Protein 7BR0 (pdb70)

Radius of gyration: 22.61 Å; Cα contacts (8 Å, |Δi|>4): 723; chains: 1; bounding box: 40×42×78 Å

Secondary structure (DSSP, 8-state):
--S-EEEEEEE--SHHHHHHHHHHHTTT--EEEE--S--TTTT-S-B-SSTT-BTB-HHHHHHHHHHHHHTT--SEEEE---EEEEEE--SSTTTTSEEEEETT--EEEEEEEEE---EEEE----TTHHHHBTTTEES-TTTS-GGGTTBS-EEEE--GGG-SHHHHHHHHHHHHTTBS-E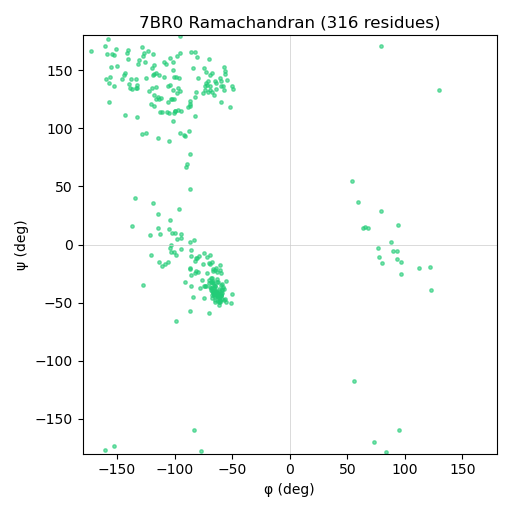EEE-TT-HHHHHHHHHHHGGGT-EEE-SPEEEEEE-SSSS-EEEEETTS-EEEES-EE---EEEE-SSHHHHHTPPBPTTSSBP-BTTTTB-SSTTEEE-SGGG-S---HHHHHHHHHHHHHHHHHHHHHHHHT--

Solvent-accessible surface area: 15950 Å² total; per-residue (Å²): 147,109,95,84,49,26,14,0,0,0,8,12,5,16,27,7,0,9,15,0,0,75,32,0,3,155,65,139,4,46,0,2,0,5,26,75,45,115,21,84,42,22,128,25,71,29,14,14,60,16,105,131,62,85,66,75,46,2,92,162,27,30,87,40,24,66,123,88,1,81,86,150,42,106,29,4,93,42,16,116,28,124,13,74,84,0,48,73,38,108,102,51,127,46,138,41,60,3,1,0,44,1,71,148,109,107,111,41,16,0,66,16,0,0,0,8,17,18,2,93,34,94,57,18,142,19,82,11,0,59,118,0,41,30,106,0,1,2,61,29,21,98,31,31,0,141,92,26,134,72,27,86,22,0,0,0,0,0,16,75,34,2,37,71,54,143,9,0,91,85,4,0,82,50,0,98,128,23,6,101,120,2,4,0,0,2,55,31,49,74,120,7,10,109,88,0,116,77,110,6,27,117,79,54,17,97,30,16,35,76,137,8,108,91,4,53,34,58,132,140,121,13,51,1,84,0,54,2,110,79,67,110,62,44,71,1,10,0,0,0,0,91,14,143,41,44,35,56,51,55,12,12,151,62,23,54,10,83,81,27,150,88,35,24,0,89,48,111,175,48,54,19,34,8,71,26,88,2,0,2,0,1,4,20,0,2,13,104,119,35,70,14,54,45,7,56,64,10,0,40,90,0,0,15,2,0,29,114,46,0,57,57,88,78,193,92,137,171

Nearest PDB structures (foldseek):
  7br0-assembly1_A-2  TM=1.003E+00  e=1.001E-72  Aspergillus flavus NRRL3357
  4ntc-assembly1_B  TM=9.452E-01  e=1.248E-41  Aspergillus fumigatus
  1hyu-assembly1_A  TM=7.870E-01  e=8.038E-19  Salmonella enterica subsp. enterica serovar Typhimurium
  6bpy-assembly1_B  TM=7.927E-01  e=4.203E-18  Aspergillus fumigatus
  4up3-assembly1_B  TM=5.873E-01  e=4.203E-18  Entamoeba histolytica

Sequence (318 aa):
SSIPLYDCLIIGGGIAGLSSALSLVRTLHTAVVFDEGIHRNDQAPHLATVPTWDSQDPKRFRDAAKLNILSKYSTVEFANVKLEKVNQLTDGPYKGYFCVWDTKQRQWLGRKVILAMGVEDLLPTIDGFAECWTKGIFHCLVHRGYEERGSASGGVLAIDGDATFFAARHLAFQARNLTDHVVIYTHGNDELAQEVESQLGPCGFRAESRRIEKLVQHPERAQMEVHFEDGQSETVGFIVHRPRTSIRGPFAEQLGVEMTPEGHIKTQFPFNETTVSGVFVAGDAGSQFKIGTQAVVMGAFAAGGVQMQVNAEKWSQP

Structure (mmCIF, N/CA/C/O backbone):
data_7BR0
#
_entry.id   7BR0
#
_cell.length_a   57.959
_cell.length_b   57.959
_cell.length_c   199.865
_cell.angle_alpha   90.00
_cell.angle_beta   90.00
_cell.angle_gamma   90.00
#
_symmetry.space_group_name_H-M   'P 41 21 2'
#
loop_
_entity.id
_entity.type
_entity.pdbx_description
1 polymer 'Pyr_redox_2 domain-containing protein'
2 non-polymer 'FLAVIN-ADENINE DINUCLEOTIDE'
3 water water
#
loop_
_atom_site.group_PDB
_atom_site.id
_atom_site.type_symbol
_atom_site.label_atom_id
_atom_site.label_alt_id
_atom_site.label_comp_id
_atom_site.label_asym_id
_atom_site.label_entity_id
_atom_site.label_seq_id
_atom_site.pdbx_PDB_ins_code
_atom_site.Cartn_x
_atom_site.Cartn_y
_atom_site.Cartn_z
_atom_site.occupancy
_atom_site.B_iso_or_equiv
_atom_site.auth_seq_id
_atom_site.auth_comp_id
_atom_site.auth_asym_id
_atom_site.auth_atom_id
_atom_site.pdbx_PDB_model_num
ATOM 1 N N . SER A 1 5 ? 47.058 9.208 126.263 1.00 53.61 5 SER A N 1
ATOM 2 C CA . SER A 1 5 ? 47.082 10.281 127.251 1.00 51.59 5 SER A CA 1
ATOM 3 C C . SER A 1 5 ? 48.042 11.387 126.839 1.00 44.50 5 SER A C 1
ATOM 4 O O . SER A 1 5 ? 47.808 12.558 127.140 1.00 61.63 5 SER A O 1
ATOM 11 N N . SER A 1 6 ? 49.123 11.009 126.159 1.00 37.37 6 SER A N 1
ATOM 12 C CA . SER A 1 6 ? 50.108 11.976 125.676 1.00 38.98 6 SER A CA 1
ATOM 13 C C . SER A 1 6 ? 50.115 12.036 124.152 1.00 34.96 6 SER A C 1
ATOM 14 O O . SER A 1 6 ? 50.683 12.954 123.564 1.00 35.19 6 SER A O 1
ATOM 22 N N . ILE A 1 7 ? 49.505 11.043 123.513 1.00 34.02 7 ILE A N 1
ATOM 23 C CA . ILE A 1 7 ? 49.362 11.063 122.065 1.00 31.81 7 ILE A CA 1
ATOM 24 C C . ILE A 1 7 ? 48.265 12.058 121.711 1.00 29.72 7 ILE A C 1
ATOM 25 O O . ILE A 1 7 ? 47.186 12.016 122.302 1.00 24.74 7 ILE A O 1
ATOM 41 N N . PRO A 1 8 ? 48.536 12.968 120.762 1.00 28.87 8 PRO A N 1
ATOM 42 C CA . PRO A 1 8 ? 47.475 13.909 120.395 1.00 30.14 8 PRO A CA 1
ATOM 43 C C . PRO A 1 8 ? 46.236 13.198 119.871 1.00 25.75 8 PRO A C 1
ATOM 44 O O . PRO A 1 8 ? 46.339 12.245 119.098 1.00 24.15 8 PRO A O 1
ATOM 55 N N . LEU A 1 9 ? 45.079 13.654 120.329 1.00 23.23 9 LEU A N 1
ATOM 56 C CA . LEU A 1 9 ? 43.801 13.113 119.902 1.00 25.84 9 LEU A CA 1
ATOM 57 C C . LEU A 1 9 ? 42.951 14.256 119.367 1.00 25.42 9 LEU A C 1
ATOM 58 O O . LEU A 1 9 ? 42.307 14.980 120.128 1.00 20.85 9 LEU A O 1
ATOM 74 N N . TYR A 1 10 ? 42.983 14.433 118.051 1.00 20.76 10 TYR A N 1
ATOM 75 C CA . TYR A 1 10 ? 42.300 15.552 117.413 1.00 19.14 10 TYR A CA 1
ATOM 76 C C . TYR A 1 10 ? 40.797 15.323 117.382 1.00 18.94 10 TYR A C 1
ATOM 77 O O . TYR A 1 10 ? 40.337 14.184 117.378 1.00 17.54 10 TYR A O 1
ATOM 95 N N . ASP A 1 11 ? 40.026 16.406 117.378 1.00 21.34 11 ASP A N 1
ATOM 96 C CA . ASP A 1 11 ? 38.580 16.276 117.265 1.00 19.10 11 ASP A CA 1
ATOM 97 C C . ASP A 1 11 ? 38.225 15.778 115.866 1.00 16.17 11 ASP A C 1
ATOM 98 O O . ASP A 1 11 ? 37.258 15.037 115.692 1.00 17.43 11 ASP A O 1
ATOM 107 N N . CYS A 1 12 ? 39.021 16.167 114.873 1.00 16.25 12 CYS A N 1
ATOM 108 C CA . CYS A 1 12 ? 38.712 15.820 113.489 1.00 16.84 12 CYS A CA 1
ATOM 109 C C . CYS A 1 12 ? 39.945 15.728 112.585 1.00 16.78 12 CYS A C 1
ATOM 110 O O . CYS A 1 12 ? 40.846 16.569 112.636 1.00 17.13 12 CYS A O 1
ATOM 118 N N . LEU A 1 13 ? 39.968 14.687 111.760 1.00 17.63 13 LEU A N 1
ATOM 119 C CA . LEU A 1 13 ? 40.951 14.558 110.694 1.00 18.17 13 LEU A CA 1
ATOM 120 C C . LEU A 1 13 ? 40.292 14.984 109.391 1.00 15.34 13 LEU A C 1
ATOM 121 O O . LEU A 1 13 ? 39.344 14.344 108.933 1.00 16.30 13 LEU A O 1
ATOM 137 N N . ILE A 1 14 ? 40.787 16.073 108.812 1.00 16.20 14 ILE A N 1
ATOM 138 C CA . ILE A 1 14 ? 40.244 16.616 107.571 1.00 14.21 14 ILE A CA 1
ATOM 139 C C . ILE A 1 14 ? 41.145 16.223 106.408 1.00 16.99 14 ILE A C 1
ATOM 140 O O . ILE A 1 14 ? 42.244 16.753 106.251 1.00 16.25 14 ILE A O 1
ATOM 156 N N . ILE A 1 15 ? 40.676 15.282 105.600 1.00 15.60 15 ILE A N 1
ATOM 157 C CA . ILE A 1 15 ? 41.443 14.821 104.460 1.00 16.42 15 ILE A CA 1
ATOM 158 C C . ILE A 1 15 ? 41.142 15.710 103.257 1.00 17.25 15 ILE A C 1
ATOM 159 O O . ILE A 1 15 ? 40.136 15.527 102.568 1.00 17.91 15 ILE A O 1
ATOM 175 N N . GLY A 1 16 ? 42.023 16.680 103.025 1.00 18.50 16 GLY A N 1
ATOM 176 C CA . GLY A 1 16 ? 41.888 17.614 101.922 1.00 19.39 16 GLY A CA 1
ATOM 177 C C . GLY A 1 16 ? 42.027 19.051 102.381 1.00 17.51 16 GLY A C 1
ATOM 178 O O . GLY A 1 16 ? 41.426 19.450 103.375 1.00 18.45 16 GLY A O 1
ATOM 182 N N . GLY A 1 17 ? 42.830 19.823 101.654 1.00 17.88 17 GLY A N 1
ATOM 183 C CA . GLY A 1 17 ? 43.049 21.227 101.953 1.00 17.44 17 GLY A CA 1
ATOM 184 C C . GLY A 1 17 ? 42.510 22.126 100.856 1.00 23.70 17 GLY A C 1
ATOM 185 O O . GLY A 1 17 ? 42.987 23.248 100.661 1.00 21.98 17 GLY A O 1
ATOM 189 N N . GLY A 1 18 ? 41.512 21.626 100.135 1.00 19.54 18 GLY A N 1
ATOM 190 C CA . GLY A 1 18 ? 40.848 22.403 99.107 1.00 18.13 18 GLY A CA 1
ATOM 191 C C . GLY A 1 18 ? 39.782 23.302 99.700 1.00 16.87 18 GLY A C 1
ATOM 192 O O . GLY A 1 18 ? 39.799 23.603 100.896 1.00 15.09 18 GLY A O 1
ATOM 196 N N . ILE A 1 19 ? 38.844 23.728 98.861 1.00 15.36 19 ILE A N 1
ATOM 197 C CA . ILE A 1 19 ? 37.807 24.650 99.296 1.00 16.55 19 ILE A CA 1
ATOM 198 C C . ILE A 1 19 ? 36.975 24.014 100.412 1.00 17.80 19 ILE A C 1
ATOM 199 O O . ILE A 1 19 ? 36.674 24.663 101.413 1.00 16.64 19 ILE A O 1
ATOM 215 N N . ALA A 1 20 ? 36.629 22.740 100.248 1.00 14.70 20 ALA A N 1
ATOM 216 C CA . ALA A 1 20 ? 35.808 22.040 101.231 1.00 15.55 20 ALA A CA 1
ATOM 217 C C . ALA A 1 20 ? 36.532 21.894 102.567 1.00 16.93 20 ALA A C 1
ATOM 218 O O . ALA A 1 20 ? 35.973 22.201 103.619 1.00 16.93 20 ALA A O 1
ATOM 225 N N . GLY A 1 21 ? 37.772 21.415 102.522 1.00 16.67 21 GLY A N 1
ATOM 226 C CA . GLY A 1 21 ? 38.545 21.189 103.730 1.00 17.18 21 GLY A CA 1
ATOM 227 C C . GLY A 1 21 ? 38.830 22.472 104.485 1.00 18.45 21 GLY A C 1
ATOM 228 O O . GLY A 1 21 ? 38.754 22.517 105.715 1.00 16.70 21 GLY A O 1
ATOM 232 N N . LEU A 1 22 ? 39.154 23.524 103.744 1.00 17.10 22 LEU A N 1
ATOM 233 C CA . LEU A 1 22 ? 39.436 24.820 104.350 1.00 17.39 22 LEU A CA 1
ATOM 234 C C . LEU A 1 22 ? 38.192 25.397 105.013 1.00 17.66 22 LEU A C 1
ATOM 235 O O . LEU A 1 22 ? 38.271 26.017 106.070 1.00 14.51 22 LEU A O 1
ATOM 251 N N . SER A 1 23 ? 37.041 25.192 104.388 1.00 15.98 23 SER A N 1
ATOM 252 C CA . SER A 1 23 ? 35.801 25.722 104.927 1.00 18.32 23 SER A CA 1
ATOM 253 C C . SER A 1 23 ? 35.437 25.002 106.225 1.00 16.47 23 SER A C 1
ATOM 254 O O . SER A 1 23 ? 34.981 25.631 107.176 1.00 16.39 23 SER A O 1
ATOM 262 N N . SER A 1 24 ? 35.659 23.689 106.268 1.00 17.25 24 SER A N 1
ATOM 263 C CA . SER A 1 24 ? 35.437 22.916 107.491 1.00 16.33 24 SER A CA 1
ATOM 264 C C . SER A 1 24 ? 36.325 23.421 108.626 1.00 18.78 24 SER A C 1
ATOM 265 O O . SER A 1 24 ? 35.858 23.639 109.748 1.00 17.52 24 SER A O 1
ATOM 273 N N . ALA A 1 25 ? 37.607 23.599 108.325 1.00 18.02 25 ALA A N 1
ATOM 274 C CA . ALA A 1 25 ? 38.573 24.097 109.304 1.00 19.72 25 ALA A CA 1
ATOM 275 C C . ALA A 1 25 ? 38.179 25.475 109.845 1.00 18.41 25 ALA A C 1
ATOM 276 O O . ALA A 1 25 ? 38.337 25.753 111.037 1.00 20.92 25 ALA A O 1
ATOM 283 N N . LEU A 1 26 ? 37.661 26.328 108.965 1.00 16.24 26 LEU A N 1
ATOM 284 C CA . LEU A 1 26 ? 37.292 27.691 109.335 1.00 19.84 26 LEU A CA 1
ATOM 285 C C . LEU A 1 26 ? 36.116 27.725 110.314 1.00 21.24 26 LEU A C 1
ATOM 286 O O . LEU A 1 26 ? 36.015 28.633 111.140 1.00 19.61 26 LEU A O 1
ATOM 302 N N . SER A 1 27 ? 35.220 26.748 110.216 1.00 17.86 27 SER A N 1
ATOM 303 C CA . SER A 1 27 ? 34.118 26.643 111.173 1.00 16.59 27 SER A CA 1
ATOM 304 C C . SER A 1 27 ? 34.590 26.031 112.494 1.00 17.89 27 SER A C 1
ATOM 305 O O . SER A 1 27 ? 34.147 26.442 113.568 1.00 16.69 27 SER A O 1
ATOM 313 N N . LEU A 1 28 ? 35.490 25.053 112.415 1.00 17.36 28 LEU A N 1
ATOM 314 C CA . LEU A 1 28 ? 35.967 24.358 113.613 1.00 18.49 28 LEU A CA 1
ATOM 315 C C . LEU A 1 28 ? 36.810 25.247 114.535 1.00 17.32 28 LEU A C 1
ATOM 316 O O . LEU A 1 28 ? 36.790 25.068 115.755 1.00 18.60 28 LEU A O 1
ATOM 332 N N . VAL A 1 29 ? 37.556 26.196 113.972 1.00 16.83 29 VAL A N 1
ATOM 333 C CA . VAL A 1 29 ? 38.391 27.063 114.807 1.00 19.99 29 VAL A CA 1
ATOM 334 C C . VAL A 1 29 ? 37.526 27.991 115.660 1.00 19.00 29 VAL A C 1
ATOM 335 O O . VAL A 1 29 ? 37.925 28.387 116.757 1.00 21.06 29 VAL A O 1
ATOM 348 N N . ARG A 1 30 ? 36.340 28.326 115.159 1.00 16.21 30 ARG A N 1
ATOM 349 C CA . ARG A 1 30 ? 35.431 29.223 115.870 1.00 17.89 30 ARG A CA 1
ATOM 350 C C . ARG A 1 30 ? 34.903 28.610 117.166 1.00 18.30 30 ARG A C 1
ATOM 351 O O . ARG A 1 30 ? 34.447 29.329 118.056 1.00 18.06 30 ARG A O 1
ATOM 372 N N . THR A 1 31 ? 34.959 27.284 117.259 1.00 17.32 31 THR A N 1
ATOM 373 C CA . THR A 1 31 ? 34.441 26.565 118.417 1.00 15.10 31 THR A CA 1
ATOM 374 C C . THR A 1 31 ? 35.567 25.866 119.193 1.00 18.70 31 THR A C 1
ATOM 375 O O . THR A 1 31 ? 35.307 25.014 120.045 1.00 17.41 31 THR A O 1
ATOM 386 N N . LEU A 1 32 ? 36.807 26.255 118.896 1.00 14.67 32 LEU A N 1
ATOM 387 C CA . LEU A 1 32 ? 38.009 25.744 119.568 1.00 16.63 32 LEU A CA 1
ATOM 388 C C . LEU A 1 32 ? 38.251 24.245 119.362 1.00 21.96 32 LEU A C 1
ATOM 389 O O . LEU A 1 32 ? 39.082 23.643 120.047 1.00 18.97 32 LEU A O 1
ATOM 405 N N . HIS A 1 33 ? 37.557 23.641 118.406 1.00 18.14 33 HIS A N 1
ATOM 406 C CA . HIS A 1 33 ? 37.790 22.235 118.109 1.00 17.59 33 HIS A CA 1
ATOM 407 C C . HIS A 1 33 ? 39.124 22.076 117.389 1.00 15.61 33 HIS A C 1
ATOM 408 O O . HIS A 1 33 ? 39.565 22.974 116.664 1.00 15.73 33 HIS A O 1
ATOM 422 N N . THR A 1 34 ? 39.771 20.939 117.616 1.00 15.46 34 THR A N 1
ATOM 423 C CA . THR A 1 34 ? 41.097 20.681 117.062 1.00 17.81 34 THR A CA 1
ATOM 424 C C . THR A 1 34 ? 41.016 19.802 115.830 1.00 15.65 34 THR A C 1
ATOM 425 O O . THR A 1 34 ? 40.193 18.889 115.762 1.00 19.21 34 THR A O 1
ATOM 436 N N . ALA A 1 35 ? 41.882 20.060 114.861 1.00 17.89 35 ALA A N 1
ATOM 437 C CA . ALA A 1 35 ? 41.931 19.221 113.677 1.00 19.17 35 ALA A CA 1
ATOM 438 C C . ALA A 1 35 ? 43.264 19.327 112.963 1.00 20.31 35 ALA A C 1
ATOM 439 O O . ALA A 1 35 ? 44.045 20.250 113.203 1.00 18.27 35 ALA A O 1
ATOM 446 N N . VAL A 1 36 ? 43.513 18.360 112.087 1.00 17.29 36 VAL A N 1
ATOM 447 C CA . VAL A 1 36 ? 44.625 18.427 111.153 1.00 20.09 36 VAL A CA 1
ATOM 448 C C . VAL A 1 36 ? 44.060 18.426 109.734 1.00 18.63 36 VAL A C 1
ATOM 449 O O . VAL A 1 36 ? 43.228 17.584 109.389 1.00 17.30 36 VAL A O 1
ATOM 462 N N . VAL A 1 37 ? 44.500 19.392 108.934 1.00 17.56 37 VAL A N 1
ATOM 463 C CA . VAL A 1 37 ? 44.145 19.457 107.521 1.00 18.70 37 VAL A CA 1
ATOM 464 C C . VAL A 1 37 ? 45.259 18.841 106.688 1.00 18.59 37 VAL A C 1
ATOM 465 O O . VAL A 1 37 ? 46.377 19.353 106.654 1.00 21.10 37 VAL A O 1
ATOM 478 N N . PHE A 1 38 ? 44.941 17.744 106.014 1.00 20.17 38 PHE A N 1
ATOM 479 C CA . PHE A 1 38 ? 45.903 17.057 105.159 1.00 18.72 38 PHE A CA 1
ATOM 480 C C . PHE A 1 38 ? 45.753 17.516 103.716 1.00 21.81 38 PHE A C 1
ATOM 481 O O . PHE A 1 38 ? 44.643 17.568 103.180 1.00 17.25 38 PHE A O 1
ATOM 498 N N . ASP A 1 39 ? 46.881 17.850 103.095 1.00 22.02 39 ASP A N 1
ATOM 499 C CA . ASP A 1 39 ? 46.887 18.400 101.745 1.00 20.24 39 ASP A CA 1
ATOM 500 C C . ASP A 1 39 ? 48.095 17.872 100.981 1.00 23.18 39 ASP A C 1
ATOM 501 O O . ASP A 1 39 ? 49.235 18.203 101.295 1.00 21.87 39 ASP A O 1
ATOM 510 N N . GLU A 1 40 ? 47.820 17.044 99.981 1.00 24.31 40 GLU A N 1
ATOM 511 C CA . GLU A 1 40 ? 48.855 16.415 99.167 1.00 25.73 40 GLU A CA 1
ATOM 512 C C . GLU A 1 40 ? 49.371 17.377 98.083 1.00 26.49 40 GLU A C 1
ATOM 513 O O . GLU A 1 40 ? 50.395 17.119 97.451 1.00 25.85 40 GLU A O 1
ATOM 525 N N . GLY A 1 41 ? 48.671 18.494 97.885 1.00 23.41 41 GLY A N 1
ATOM 526 C CA . GLY A 1 41 ? 49.192 19.593 97.085 1.00 22.81 41 GLY A CA 1
ATOM 527 C C . GLY A 1 41 ? 48.480 19.867 95.770 1.00 23.55 41 GLY A C 1
ATOM 528 O O . GLY A 1 41 ? 48.592 20.965 95.218 1.00 23.97 41 GLY A O 1
ATOM 532 N N . ILE A 1 42 ? 47.751 18.880 95.262 1.00 22.03 42 ILE A N 1
ATOM 533 C CA . ILE A 1 42 ? 47.031 19.042 94.002 1.00 22.24 42 ILE A CA 1
ATOM 534 C C . ILE A 1 42 ? 45.542 19.250 94.261 1.00 22.41 42 ILE A C 1
ATOM 535 O O . ILE A 1 42 ? 44.904 18.442 94.933 1.00 19.97 42 ILE A O 1
ATOM 551 N N . HIS A 1 43 ? 45.008 20.343 93.718 1.00 21.56 43 HIS A N 1
ATOM 552 C CA . HIS A 1 43 ? 43.592 20.679 93.841 1.00 25.56 43 HIS A CA 1
ATOM 553 C C . HIS A 1 43 ? 42.966 20.747 92.456 1.00 23.54 43 HIS A C 1
ATOM 554 O O . HIS A 1 43 ? 43.643 21.062 91.476 1.00 22.25 43 HIS A O 1
ATOM 569 N N . ARG A 1 44 ? 41.668 20.466 92.386 1.00 21.10 44 ARG A N 1
ATOM 570 C CA . ARG A 1 44 ? 41.000 20.258 91.107 1.00 20.90 44 ARG A CA 1
ATOM 571 C C . ARG A 1 44 ? 41.123 21.453 90.158 1.00 23.22 44 ARG A C 1
ATOM 572 O O . ARG A 1 44 ? 41.269 21.268 88.949 1.00 24.66 44 ARG A O 1
ATOM 593 N N . ASN A 1 45 ? 41.083 22.670 90.699 1.00 19.14 45 ASN A N 1
ATOM 594 C CA . ASN A 1 45 ? 41.111 23.877 89.869 1.00 21.38 45 ASN A CA 1
ATOM 595 C C . ASN A 1 45 ? 42.465 24.587 89.861 1.00 24.19 45 ASN A C 1
ATOM 596 O O . ASN A 1 45 ? 42.543 25.774 89.544 1.00 23.30 45 ASN A O 1
ATOM 607 N N . ASP A 1 46 ? 43.531 23.868 90.202 1.00 24.25 46 ASP A N 1
ATOM 608 C CA . ASP A 1 46 ? 44.856 24.485 90.287 1.00 24.93 46 ASP A CA 1
ATOM 609 C C . ASP A 1 46 ? 45.355 25.005 88.940 1.00 28.58 46 ASP A C 1
ATOM 610 O O . ASP A 1 46 ? 46.238 25.862 88.903 1.00 30.29 46 ASP A O 1
ATOM 619 N N . GLN A 1 47 ? 44.790 24.504 87.842 1.00 26.00 47 GLN A N 1
ATOM 620 C CA . GLN A 1 47 ? 45.179 24.960 86.508 1.00 28.74 47 GLN A CA 1
ATOM 621 C C . GLN A 1 47 ? 44.275 26.077 85.990 1.00 31.70 47 GLN A C 1
ATOM 622 O O . GLN A 1 47 ? 44.513 26.624 84.912 1.00 27.10 47 GLN A O 1
ATOM 636 N N . ALA A 1 48 ? 43.240 26.415 86.756 1.00 26.66 48 ALA A N 1
ATOM 637 C CA . ALA A 1 48 ? 42.300 27.452 86.346 1.00 27.94 48 ALA A CA 1
ATOM 638 C C . ALA A 1 48 ? 42.943 28.840 86.420 1.00 32.04 48 ALA A C 1
ATOM 639 O O . ALA A 1 48 ? 43.684 29.131 87.360 1.00 26.62 48 ALA A O 1
ATOM 646 N N . PRO A 1 49 ? 42.653 29.707 85.434 1.00 31.00 49 PRO A N 1
ATOM 647 C CA . PRO A 1 49 ? 43.232 31.053 85.455 1.00 32.51 49 PRO A CA 1
ATOM 648 C C . PRO A 1 49 ? 42.611 31.928 86.533 1.00 34.91 49 PRO A C 1
ATOM 649 O O . PRO A 1 49 ? 43.240 32.885 86.982 1.00 37.73 49 PRO A O 1
ATOM 660 N N . HIS A 1 50 ? 41.387 31.602 86.937 1.00 31.43 50 HIS A N 1
ATOM 661 C CA . HIS A 1 50 ? 40.708 32.357 87.981 1.00 29.47 50 HIS A CA 1
ATOM 662 C C . HIS A 1 50 ? 39.605 31.544 88.651 1.00 29.75 50 HIS A C 1
ATOM 663 O O . HIS A 1 50 ? 39.325 30.410 88.263 1.00 28.75 50 HIS A O 1
ATOM 677 N N . LEU A 1 51 ? 38.990 32.147 89.662 1.00 26.96 51 LEU A N 1
ATOM 678 C CA . LEU A 1 51 ? 37.901 31.536 90.414 1.00 29.98 51 LEU A CA 1
ATOM 679 C C . LEU A 1 51 ? 36.634 32.359 90.198 1.00 29.80 51 LEU A C 1
ATOM 680 O O . LEU A 1 51 ? 36.682 33.587 90.238 1.00 32.01 51 LEU A O 1
ATOM 696 N N . ALA A 1 52 ? 35.512 31.684 89.963 1.00 28.39 52 ALA A N 1
ATOM 697 C CA . ALA A 1 52 ? 34.244 32.359 89.688 1.00 27.10 52 ALA A CA 1
ATOM 698 C C . ALA A 1 52 ? 33.137 31.899 90.634 1.00 27.17 52 ALA A C 1
ATOM 699 O O . ALA A 1 52 ? 33.207 30.809 91.197 1.00 24.31 52 ALA A O 1
ATOM 706 N N . THR A 1 53 ? 32.127 32.756 90.784 1.00 19.02 53 THR A N 1
ATOM 707 C CA . THR A 1 53 ? 30.913 32.516 91.584 1.00 22.57 53 THR A CA 1
ATOM 708 C C . THR A 1 53 ? 31.109 32.666 93.098 1.00 25.33 53 THR A C 1
ATOM 709 O O . THR A 1 53 ? 30.128 32.682 93.841 1.00 27.54 53 THR A O 1
ATOM 720 N N . VAL A 1 54 ? 32.353 32.778 93.556 1.00 24.14 54 VAL A N 1
ATOM 721 C CA . VAL A 1 54 ? 32.626 32.991 94.981 1.00 22.96 54 VAL A CA 1
ATOM 722 C C . VAL A 1 54 ? 32.770 34.495 95.257 1.00 24.70 54 VAL A C 1
ATOM 723 O O . VAL A 1 54 ? 33.701 35.121 94.755 1.00 22.31 54 VAL A O 1
ATOM 736 N N . PRO A 1 55 ? 31.852 35.080 96.055 1.00 22.77 55 PRO A N 1
ATOM 737 C CA . PRO A 1 55 ? 31.853 36.536 96.273 1.00 23.74 55 PRO A CA 1
ATOM 738 C C . PRO A 1 55 ? 33.211 37.127 96.665 1.00 25.42 55 PRO A C 1
ATOM 739 O O . PRO A 1 55 ? 33.931 36.558 97.490 1.00 24.88 55 PRO A O 1
ATOM 750 N N . THR A 1 56 ? 33.530 38.262 96.042 1.00 26.64 56 THR A N 1
ATOM 751 C CA . THR A 1 56 ? 34.752 39.041 96.276 1.00 25.10 56 THR A CA 1
ATOM 752 C C . THR A 1 56 ? 35.980 38.467 95.550 1.00 27.80 56 THR A C 1
ATOM 753 O O . THR A 1 56 ? 36.980 39.166 95.394 1.00 26.86 56 THR A O 1
ATOM 764 N N . TRP A 1 57 ? 35.902 37.219 95.089 1.00 26.33 57 TRP A N 1
ATOM 765 C CA . TRP A 1 57 ? 37.064 36.548 94.492 1.00 28.08 57 TRP A CA 1
ATOM 766 C C . TRP A 1 57 ? 36.925 36.272 92.991 1.00 31.92 57 TRP A C 1
ATOM 767 O O . TRP A 1 57 ? 37.758 35.580 92.404 1.00 29.04 57 TRP A O 1
ATOM 788 N N . ASP A 1 58 ? 35.886 36.817 92.368 1.00 27.65 58 ASP A N 1
ATOM 789 C CA . ASP A 1 58 ? 35.719 36.679 90.924 1.00 26.28 58 ASP A CA 1
ATOM 790 C C . ASP A 1 58 ? 36.923 37.224 90.163 1.00 27.70 58 ASP A C 1
ATOM 791 O O . ASP A 1 58 ? 37.444 38.293 90.488 1.00 24.72 58 ASP A O 1
ATOM 800 N N . SER A 1 59 ? 37.351 36.469 89.152 1.00 27.39 59 SER A N 1
ATOM 801 C CA . SER A 1 59 ? 38.463 36.842 88.273 1.00 31.90 59 SER A CA 1
ATOM 802 C C . SER A 1 59 ? 39.803 36.910 89.014 1.00 34.18 59 SER A C 1
ATOM 803 O O . SER A 1 59 ? 40.779 37.452 88.490 1.00 31.59 59 SER A O 1
ATOM 811 N N . GLN A 1 60 ? 39.844 36.344 90.219 1.00 30.61 60 GLN A N 1
ATOM 812 C CA . GLN A 1 60 ? 41.073 36.259 91.007 1.00 29.47 60 GLN A CA 1
ATOM 813 C C . GLN A 1 60 ? 41.635 34.843 90.953 1.00 34.60 60 GLN A C 1
ATOM 814 O O . GLN A 1 60 ? 40.914 33.896 90.649 1.00 29.50 60 GLN A O 1
ATOM 828 N N . ASP A 1 61 ? 42.919 34.701 91.266 1.00 33.73 61 ASP A N 1
ATOM 829 C CA . ASP A 1 61 ? 43.592 33.409 91.171 1.00 32.86 61 ASP A CA 1
ATOM 830 C C . ASP A 1 61 ? 43.096 32.421 92.237 1.00 30.10 61 ASP A C 1
ATOM 831 O O . ASP A 1 61 ? 43.006 32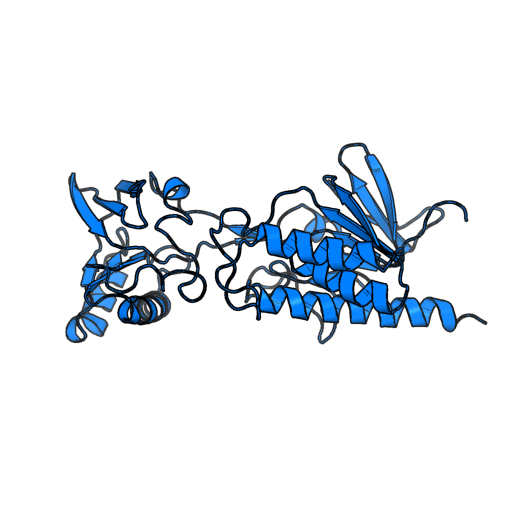.773 93.413 1.00 27.75 61 ASP A O 1
ATOM 840 N N . PRO A 1 62 ? 42.788 31.173 91.832 1.00 27.62 62 PRO A N 1
ATOM 841 C CA . PRO A 1 62 ? 42.240 30.193 92.782 1.00 26.27 62 PRO A CA 1
ATOM 842 C C . PRO A 1 62 ? 43.232 29.766 93.865 1.00 29.55 62 PRO A C 1
ATOM 843 O O . PRO A 1 62 ? 42.815 29.410 94.969 1.00 25.28 62 PRO A O 1
ATOM 854 N N . LYS A 1 63 ? 44.525 29.799 93.559 1.00 27.20 63 LYS A N 1
ATOM 855 C CA . LYS A 1 63 ? 45.533 29.446 94.553 1.00 28.44 63 LYS A CA 1
ATOM 856 C C . LYS A 1 63 ? 45.651 30.552 95.596 1.00 28.51 63 LYS A C 1
ATOM 857 O O . LYS A 1 63 ? 45.868 30.277 96.775 1.00 28.72 63 LYS A O 1
ATOM 876 N N . ARG A 1 64 ? 45.504 31.802 95.164 1.00 26.66 64 ARG A N 1
ATOM 877 C CA . ARG A 1 64 ? 45.532 32.927 96.097 1.00 29.72 64 ARG A CA 1
ATOM 878 C C . ARG A 1 64 ? 44.346 32.836 97.048 1.00 28.25 64 ARG A C 1
ATOM 879 O O . ARG A 1 64 ? 44.459 33.177 98.225 1.00 25.87 64 ARG A O 1
ATOM 900 N N . PHE A 1 65 ? 43.211 32.367 96.535 1.00 27.57 65 PHE A N 1
ATOM 901 C CA . PHE A 1 65 ? 42.025 32.186 97.367 1.00 27.00 65 PHE A CA 1
ATOM 902 C C . PHE A 1 65 ? 42.307 31.197 98.498 1.00 26.14 65 PHE A C 1
ATOM 903 O O . PHE A 1 65 ? 42.030 31.488 99.663 1.00 25.99 65 PHE A O 1
ATOM 920 N N . ARG A 1 66 ? 42.869 30.039 98.157 1.00 26.68 66 ARG A N 1
ATOM 921 C CA . ARG A 1 66 ? 43.215 29.034 99.164 1.00 26.56 66 ARG A CA 1
ATOM 922 C C . ARG A 1 66 ? 44.238 29.573 100.164 1.00 27.21 66 ARG A C 1
ATOM 923 O O . ARG A 1 66 ? 44.100 29.378 101.372 1.00 22.70 66 ARG A O 1
ATOM 944 N N . ASP A 1 67 ? 45.264 30.248 99.657 1.00 27.60 67 ASP A N 1
ATOM 945 C CA . ASP A 1 67 ? 46.319 30.781 100.514 1.00 31.02 67 ASP A CA 1
ATOM 946 C C . ASP A 1 67 ? 45.762 31.822 101.475 1.00 25.20 67 ASP A C 1
ATOM 947 O O . ASP A 1 67 ? 46.103 31.830 102.658 1.00 27.53 67 ASP A O 1
ATOM 956 N N . ALA A 1 68 ? 44.901 32.694 100.962 1.00 26.07 68 ALA A N 1
ATOM 957 C CA . ALA A 1 68 ? 44.254 33.710 101.784 1.00 24.67 68 ALA A CA 1
ATOM 958 C C . ALA A 1 68 ? 43.403 33.059 102.872 1.00 28.97 68 ALA A C 1
ATOM 959 O O . ALA A 1 68 ? 43.385 33.510 104.022 1.00 25.01 68 ALA A O 1
ATOM 966 N N . ALA A 1 69 ? 42.711 31.986 102.507 1.00 24.54 69 ALA A N 1
ATOM 967 C CA . ALA A 1 69 ? 41.836 31.291 103.441 1.00 25.22 69 ALA A CA 1
ATOM 968 C C . ALA A 1 69 ? 42.635 30.655 104.576 1.00 25.45 69 ALA A C 1
ATOM 969 O O . ALA A 1 69 ? 42.244 30.731 105.743 1.00 25.35 69 ALA A O 1
ATOM 976 N N . LYS A 1 70 ? 43.760 30.037 104.230 1.00 24.46 70 LYS A N 1
ATOM 977 C CA . LYS A 1 70 ? 44.619 29.391 105.220 1.00 23.47 70 LYS A CA 1
ATOM 978 C C . LYS A 1 70 ? 45.263 30.415 106.154 1.00 26.80 70 LYS A C 1
ATOM 979 O O . LYS A 1 70 ? 45.328 30.207 107.366 1.00 26.17 70 LYS A O 1
ATOM 998 N N . LEU A 1 71 ? 45.749 31.516 105.587 1.00 25.12 71 LEU A N 1
ATOM 999 C CA . LEU A 1 71 ? 46.378 32.567 106.381 1.00 27.20 71 LEU A CA 1
ATOM 1000 C C . LEU A 1 71 ? 45.340 33.219 107.286 1.00 29.29 71 LEU A C 1
ATOM 1001 O O . LEU A 1 71 ? 45.604 33.522 108.451 1.00 30.12 71 LEU A O 1
ATOM 1017 N N . ASN A 1 72 ? 44.154 33.425 106.727 1.00 30.02 72 ASN A N 1
ATOM 1018 C CA . ASN A 1 72 ? 43.029 33.996 107.452 1.00 28.34 72 ASN A CA 1
ATOM 1019 C C . ASN A 1 72 ? 42.642 33.127 108.650 1.00 27.96 72 ASN A C 1
ATOM 1020 O O . ASN A 1 72 ? 42.012 33.607 109.594 1.00 31.19 72 ASN A O 1
ATOM 1031 N N . ILE A 1 73 ? 43.027 31.850 108.602 1.00 27.41 73 ILE A N 1
ATOM 1032 C CA . ILE A 1 73 ? 42.848 30.935 109.729 1.00 27.05 73 ILE A CA 1
ATOM 1033 C C . ILE A 1 73 ? 44.033 31.020 110.688 1.00 30.88 73 ILE A C 1
ATOM 1034 O O . ILE A 1 73 ? 43.860 31.288 111.879 1.00 28.17 73 ILE A O 1
ATOM 1050 N N . LEU A 1 74 ? 45.235 30.784 110.166 1.00 26.82 74 LEU A N 1
ATOM 1051 C CA . LEU A 1 74 ? 46.425 30.657 111.007 1.00 27.52 74 LEU A CA 1
ATOM 1052 C C . LEU A 1 74 ? 46.850 31.976 111.657 1.00 26.42 74 LEU A C 1
ATOM 1053 O O . LEU A 1 74 ? 47.616 31.977 112.618 1.00 29.20 74 LEU A O 1
ATOM 1069 N N . SER A 1 75 ? 46.356 33.096 111.142 1.00 29.87 75 SER A N 1
ATOM 1070 C CA . SER A 1 75 ? 46.741 34.396 111.685 1.00 28.88 75 SER A CA 1
ATOM 1071 C C . SER A 1 75 ? 46.048 34.695 113.015 1.00 31.49 75 SER A C 1
ATOM 1072 O O . SER A 1 75 ? 46.482 35.583 113.749 1.00 28.02 75 SER A O 1
ATOM 1080 N N . LYS A 1 76 ? 44.979 33.962 113.322 1.00 26.96 76 LYS A N 1
ATOM 1081 C CA . LYS A 1 76 ? 44.191 34.227 114.527 1.00 24.26 76 LYS A CA 1
ATOM 1082 C C . LYS A 1 76 ? 43.986 32.986 115.402 1.00 24.45 76 LYS A C 1
ATOM 1083 O O . LYS A 1 76 ? 43.963 33.088 116.624 1.00 24.95 76 LYS A O 1
ATOM 1102 N N . TYR A 1 77 ? 43.846 31.821 114.779 1.00 23.93 77 TYR A N 1
ATOM 1103 C CA . TYR A 1 77 ? 43.491 30.600 115.501 1.00 21.82 77 TYR A CA 1
ATOM 1104 C C . TYR A 1 77 ? 44.664 29.629 115.572 1.00 25.66 77 TYR A C 1
ATOM 1105 O O . TYR A 1 77 ? 45.569 29.691 114.739 1.00 29.57 77 TYR A O 1
ATOM 1123 N N . SER A 1 78 ? 44.645 28.734 116.562 1.00 22.28 78 SER A N 1
ATOM 1124 C CA . SER A 1 78 ? 45.758 27.806 116.771 1.00 24.55 78 SER A CA 1
ATOM 1125 C C . SER A 1 78 ? 45.352 26.360 117.083 1.00 26.87 78 SER A C 1
ATOM 1126 O O . SER A 1 78 ? 46.183 25.575 117.542 1.00 27.76 78 SER A O 1
ATOM 1134 N N . THR A 1 79 ? 44.095 25.998 116.831 1.00 22.21 79 THR A N 1
ATOM 1135 C CA . THR A 1 79 ? 43.639 24.635 117.113 1.00 19.60 79 THR A CA 1
ATOM 1136 C C . THR A 1 79 ? 43.624 23.753 115.858 1.00 20.74 79 THR A C 1
ATOM 1137 O O . THR A 1 79 ? 43.430 22.542 115.955 1.00 19.06 79 THR A O 1
ATOM 1148 N N . VAL A 1 80 ? 43.837 24.353 114.690 1.00 18.43 80 VAL A N 1
ATOM 1149 C CA . VAL A 1 80 ? 43.913 23.594 113.440 1.00 21.09 80 VAL A CA 1
ATOM 1150 C C . VAL A 1 80 ? 45.318 23.661 112.856 1.00 22.04 80 VAL A C 1
ATOM 1151 O O . VAL A 1 80 ? 45.865 24.744 112.638 1.00 23.59 80 VAL A O 1
ATOM 1164 N N . GLU A 1 81 ? 45.887 22.486 112.602 1.00 20.79 81 GLU A N 1
ATOM 1165 C CA . GLU A 1 81 ? 47.203 22.370 111.994 1.00 26.41 81 GLU A CA 1
ATOM 1166 C C . GLU A 1 81 ? 47.087 21.884 110.551 1.00 22.18 81 GLU A C 1
ATOM 1167 O O . GLU A 1 81 ? 46.107 21.236 110.183 1.00 21.26 81 GLU A O 1
ATOM 1179 N N . PHE A 1 82 ? 48.092 22.205 109.741 1.00 19.04 82 PHE A N 1
ATOM 1180 C CA . PHE A 1 82 ? 48.137 21.773 108.345 1.00 23.01 82 PHE A CA 1
ATOM 1181 C C . PHE A 1 82 ? 49.323 20.845 108.106 1.00 28.04 82 PHE A C 1
ATOM 1182 O O . PHE A 1 82 ? 50.467 21.196 108.401 1.00 28.63 82 PHE A O 1
ATOM 1199 N N . ALA A 1 83 ? 49.037 19.660 107.575 1.00 24.37 83 ALA A N 1
ATOM 1200 C CA . ALA A 1 83 ? 50.068 18.683 107.241 1.00 24.13 83 ALA A CA 1
ATOM 1201 C C . ALA A 1 83 ? 50.146 18.497 105.730 1.00 26.30 83 ALA A C 1
ATOM 1202 O O . ALA A 1 83 ? 49.200 18.008 105.107 1.00 22.23 83 ALA A O 1
ATOM 1209 N N . ASN A 1 84 ? 51.270 18.901 105.145 1.00 25.14 84 ASN A N 1
ATOM 1210 C CA . ASN A 1 84 ? 51.488 18.752 103.711 1.00 23.14 84 ASN A CA 1
ATOM 1211 C C . ASN A 1 84 ? 52.074 17.383 103.409 1.00 23.44 84 ASN A C 1
ATOM 1212 O O . ASN A 1 84 ? 53.274 17.241 103.181 1.00 24.80 84 ASN A O 1
ATOM 1223 N N . VAL A 1 85 ? 51.211 16.374 103.428 1.00 21.06 85 VAL A N 1
ATOM 1224 C CA . VAL A 1 85 ? 51.626 14.991 103.247 1.00 20.85 85 VAL A CA 1
ATOM 1225 C C . VAL A 1 85 ? 50.609 14.245 102.397 1.00 24.57 85 VAL A C 1
ATOM 1226 O O . VAL A 1 85 ? 49.502 14.733 102.170 1.00 25.67 85 VAL A O 1
ATOM 1239 N N . LYS A 1 86 ? 50.994 13.058 101.937 1.00 20.75 86 LYS A N 1
ATOM 1240 C CA . LYS A 1 86 ? 50.099 12.191 101.187 1.00 21.75 86 LYS A CA 1
ATOM 1241 C C . LYS A 1 86 ? 49.659 11.020 102.054 1.00 24.56 86 LYS A C 1
ATOM 1242 O O . LYS A 1 86 ? 50.474 10.184 102.437 1.00 23.24 86 LYS A O 1
ATOM 1261 N N . LEU A 1 87 ? 48.369 10.975 102.367 1.00 21.64 87 LEU A N 1
ATOM 1262 C CA . LEU A 1 87 ? 47.792 9.873 103.126 1.00 19.42 87 LEU A CA 1
ATOM 1263 C C . LEU A 1 87 ? 47.547 8.678 102.219 1.00 25.98 87 LEU A C 1
ATOM 1264 O O . LEU A 1 87 ? 47.172 8.849 101.057 1.00 24.58 87 LEU A O 1
ATOM 1280 N N . GLU A 1 88 ? 47.755 7.475 102.750 1.00 21.71 88 GLU A N 1
ATOM 1281 C CA . GLU A 1 88 ? 47.500 6.254 101.989 1.00 26.12 88 GLU A CA 1
ATOM 1282 C C . GLU A 1 88 ? 46.469 5.355 102.665 1.00 23.93 88 GLU A C 1
ATOM 1283 O O . GLU A 1 88 ? 46.018 4.373 102.076 1.00 18.59 88 GLU A O 1
ATOM 1295 N N . LYS A 1 89 ? 46.081 5.683 103.894 1.00 21.87 89 LYS A N 1
ATOM 1296 C CA . LYS A 1 89 ? 45.033 4.914 104.557 1.00 20.10 89 LYS A CA 1
ATOM 1297 C C . LYS A 1 89 ? 44.305 5.684 105.652 1.00 21.18 89 LYS A C 1
ATOM 1298 O O . LYS A 1 89 ? 44.897 6.498 106.359 1.00 21.31 89 LYS A O 1
ATOM 1317 N N . VAL A 1 90 ? 43.005 5.419 105.762 1.00 23.21 90 VAL A N 1
ATOM 1318 C CA . VAL A 1 90 ? 42.201 5.862 106.894 1.00 22.55 90 VAL A CA 1
ATOM 1319 C C . VAL A 1 90 ? 41.384 4.668 107.380 1.00 25.80 90 VAL A C 1
ATOM 1320 O O . VAL A 1 90 ? 40.839 3.909 106.577 1.00 22.46 90 VAL A O 1
ATOM 1333 N N . ASN A 1 91 ? 41.316 4.498 108.695 1.00 22.81 91 ASN A N 1
ATOM 1334 C CA . ASN A 1 91 ? 40.627 3.364 109.306 1.00 24.63 91 ASN A CA 1
ATOM 1335 C C . ASN A 1 91 ? 39.938 3.786 110.592 1.00 25.89 91 ASN A C 1
ATOM 1336 O O . ASN A 1 91 ? 40.445 4.645 111.312 1.00 22.20 91 ASN A O 1
ATOM 1347 N N . GLN A 1 92 ? 38.785 3.190 110.877 1.00 23.28 92 GLN A N 1
ATOM 1348 C CA . GLN A 1 92 ? 38.241 3.234 112.226 1.00 24.99 92 GLN A CA 1
ATOM 1349 C C . GLN A 1 92 ? 38.826 2.048 112.978 1.00 27.46 92 GLN A C 1
ATOM 1350 O O . GLN A 1 92 ? 38.621 0.895 112.593 1.00 27.47 92 GLN A O 1
ATOM 1364 N N . LEU A 1 93 ? 39.570 2.339 114.037 1.00 24.05 93 LEU A N 1
ATOM 1365 C CA . LEU A 1 93 ? 40.276 1.302 114.778 1.00 26.74 93 LEU A CA 1
ATOM 1366 C C . LEU A 1 93 ? 39.293 0.351 115.456 1.00 28.06 93 LEU A C 1
ATOM 1367 O O . LEU A 1 93 ? 38.370 0.780 116.146 1.00 27.90 93 LEU A O 1
ATOM 1383 N N . THR A 1 94 ? 39.500 -0.944 115.238 1.00 30.89 94 THR A N 1
ATOM 1384 C CA . THR A 1 94 ? 38.613 -1.976 115.763 1.00 36.61 94 THR A CA 1
ATOM 1385 C C . THR A 1 94 ? 39.208 -2.678 116.980 1.00 37.64 94 THR A C 1
ATOM 1386 O O . THR A 1 94 ? 38.587 -3.570 117.552 1.00 34.78 94 THR A O 1
ATOM 1397 N N . ASP A 1 95 ? 40.414 -2.279 117.369 1.00 35.54 95 ASP A N 1
ATOM 1398 C CA . ASP A 1 95 ? 41.060 -2.840 118.550 1.00 38.62 95 ASP A CA 1
ATOM 1399 C C . ASP A 1 95 ? 42.161 -1.909 119.037 1.00 37.90 95 ASP A C 1
ATOM 1400 O O . ASP A 1 95 ? 42.356 -0.824 118.487 1.00 31.55 95 ASP A O 1
ATOM 1409 N N . GLY A 1 96 ? 42.880 -2.337 120.069 1.00 30.06 96 GLY A N 1
ATOM 1410 C CA . GLY A 1 96 ? 43.964 -1.541 120.611 1.00 29.36 96 GLY A CA 1
ATOM 1411 C C . GLY A 1 96 ? 43.458 -0.499 121.588 1.00 27.74 96 GLY A C 1
ATOM 1412 O O . GLY A 1 96 ? 42.262 -0.425 121.856 1.00 26.33 96 GLY A O 1
ATOM 1416 N N . PRO A 1 97 ? 44.371 0.322 122.124 1.00 25.32 97 PRO A N 1
ATOM 1417 C CA . PRO A 1 97 ? 44.040 1.305 123.162 1.00 25.63 97 PRO A CA 1
ATOM 1418 C C . PRO A 1 97 ? 43.081 2.408 122.703 1.00 27.84 97 PRO A C 1
ATOM 1419 O O . PRO A 1 97 ? 42.429 3.022 123.551 1.00 23.86 97 PRO A O 1
ATOM 1430 N N . TYR A 1 98 ? 42.994 2.650 121.396 1.00 25.24 98 TYR A N 1
ATOM 1431 C CA . TYR A 1 98 ? 42.138 3.713 120.875 1.00 27.71 98 TYR A CA 1
ATOM 1432 C C . TYR A 1 98 ? 41.056 3.165 119.949 1.00 29.20 98 TYR A C 1
ATOM 1433 O O . TYR A 1 98 ? 40.677 3.803 118.965 1.00 24.00 98 TYR A O 1
ATOM 1451 N N . LYS A 1 99 ? 40.566 1.976 120.288 1.00 30.46 99 LYS A N 1
ATOM 1452 C CA . LYS A 1 99 ? 39.427 1.367 119.613 1.00 30.01 99 LYS A CA 1
ATOM 1453 C C . LYS A 1 99 ? 38.289 2.377 119.506 1.00 24.20 99 LYS A C 1
ATOM 1454 O O . LYS A 1 99 ? 37.988 3.076 120.472 1.00 23.01 99 LYS A O 1
ATOM 1473 N N . GLY A 1 100 ? 37.683 2.473 118.325 1.00 23.70 100 GLY A N 1
ATOM 1474 C CA . GLY A 1 100 ? 36.564 3.375 118.110 1.00 22.83 100 GLY A CA 1
ATOM 1475 C C . GLY A 1 100 ? 36.979 4.697 117.490 1.00 24.48 100 GLY A C 1
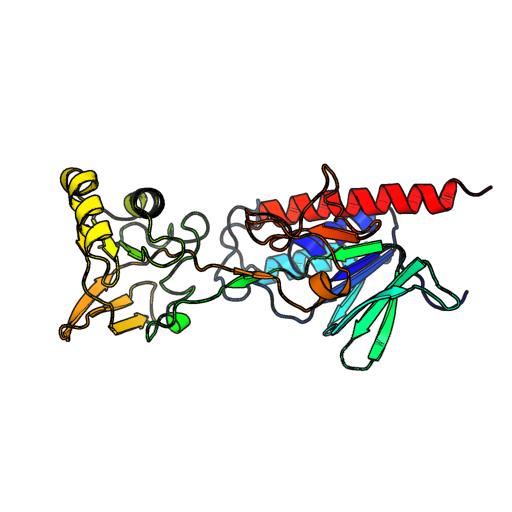ATOM 1476 O O . GLY A 1 100 ? 36.173 5.363 116.837 1.00 24.59 100 GLY A O 1
ATOM 1480 N N . TYR A 1 101 ? 38.234 5.084 117.693 1.00 21.30 101 TYR A N 1
ATOM 1481 C CA . TYR A 1 101 ? 38.756 6.308 117.090 1.00 21.56 101 TYR A CA 1
ATOM 1482 C C . TYR A 1 101 ? 39.180 6.055 115.651 1.00 20.36 101 TYR A C 1
ATOM 1483 O O . TYR A 1 101 ? 39.324 4.908 115.232 1.00 21.34 101 TYR A O 1
ATOM 1501 N N . PHE A 1 102 ? 39.388 7.138 114.908 1.00 17.64 102 PHE A N 1
ATOM 1502 C CA . PHE A 1 102 ? 39.863 7.055 113.531 1.00 20.16 102 PHE A CA 1
ATOM 1503 C C . PHE A 1 102 ? 41.349 7.351 113.454 1.00 18.08 102 PHE A C 1
ATOM 1504 O O . PHE A 1 102 ? 41.883 8.121 114.255 1.00 18.53 102 PHE A O 1
ATOM 1521 N N . CYS A 1 103 ? 42.000 6.746 112.467 1.00 18.29 103 CYS A N 1
ATOM 1522 C CA . CYS A 1 103 ? 43.436 6.878 112.283 1.00 17.47 103 CYS A CA 1
ATOM 1523 C C . CYS A 1 103 ? 43.792 7.018 110.806 1.00 20.11 103 CYS A C 1
ATOM 1524 O O . CYS A 1 103 ? 43.224 6.321 109.969 1.00 21.35 103 CYS A O 1
ATOM 1532 N N . VAL A 1 104 ? 44.721 7.921 110.491 1.00 18.61 104 VAL A N 1
ATOM 1533 C CA . VAL A 1 104 ? 45.254 8.033 109.134 1.00 19.59 104 VAL A CA 1
ATOM 1534 C C . VAL A 1 104 ? 46.755 7.753 109.111 1.00 24.04 104 VAL A C 1
ATOM 1535 O O . VAL A 1 104 ? 47.466 8.052 110.071 1.00 22.14 104 VAL A O 1
ATOM 1548 N N . TRP A 1 105 ? 47.213 7.168 108.006 1.00 22.43 105 TRP A N 1
ATOM 1549 C CA . TRP A 1 105 ? 48.628 6.883 107.766 1.00 22.27 105 TRP A CA 1
ATOM 1550 C C . TRP A 1 105 ? 49.101 7.619 106.519 1.00 23.31 105 TRP A C 1
ATOM 1551 O O . TRP A 1 105 ? 48.417 7.578 105.492 1.00 20.41 105 TRP A O 1
ATOM 1572 N N . ASP A 1 106 ? 50.263 8.268 106.587 1.00 22.67 106 ASP A N 1
ATOM 1573 C CA . ASP A 1 106 ? 50.853 8.882 105.397 1.00 23.37 106 ASP A CA 1
ATOM 1574 C C . ASP A 1 106 ? 51.867 7.926 104.770 1.00 26.63 106 ASP A C 1
ATOM 1575 O O . ASP A 1 106 ? 52.080 6.825 105.280 1.00 24.58 106 ASP A O 1
ATOM 1584 N N . THR A 1 107 ? 52.485 8.342 103.668 1.00 26.58 107 THR A N 1
ATOM 1585 C CA . THR A 1 107 ? 53.374 7.458 102.912 1.00 27.66 107 THR A CA 1
ATOM 1586 C C . THR A 1 107 ? 54.665 7.141 103.661 1.00 30.23 107 THR A C 1
ATOM 1587 O O . THR A 1 107 ? 55.442 6.287 103.229 1.00 32.88 107 THR A O 1
ATOM 1598 N N . LYS A 1 108 ? 54.893 7.831 104.774 1.00 28.12 108 LYS A N 1
ATOM 1599 C CA . LYS A 1 108 ? 56.033 7.545 105.639 1.00 29.42 108 LYS A CA 1
ATOM 1600 C C . LYS A 1 108 ? 55.582 6.812 106.902 1.00 30.16 108 LYS A C 1
ATOM 1601 O O . LYS A 1 108 ? 56.341 6.687 107.861 1.00 33.16 108 LYS A O 1
ATOM 1620 N N . GLN A 1 109 ? 54.342 6.329 106.882 1.00 24.61 109 GLN A N 1
ATOM 1621 C CA . GLN A 1 109 ? 53.781 5.513 107.959 1.00 29.50 109 GLN A CA 1
ATOM 1622 C C . GLN A 1 109 ? 53.585 6.293 109.265 1.00 28.09 109 GLN A C 1
ATOM 1623 O O . GLN A 1 109 ? 53.362 5.698 110.319 1.00 25.63 109 GLN A O 1
ATOM 1637 N N . ARG A 1 110 ? 53.652 7.618 109.195 1.00 27.68 110 ARG A N 1
ATOM 1638 C CA . ARG A 1 110 ? 53.277 8.453 110.333 1.00 23.56 110 ARG A CA 1
ATOM 1639 C C . ARG A 1 110 ? 51.774 8.345 110.592 1.00 26.78 110 ARG A C 1
ATOM 1640 O O . ARG A 1 110 ? 50.996 8.181 109.652 1.00 25.18 110 ARG A O 1
ATOM 1661 N N . GLN A 1 111 ? 51.374 8.447 111.860 1.00 22.70 111 GLN A N 1
ATOM 1662 C CA . GLN A 1 111 ? 49.977 8.269 112.261 1.00 22.69 111 GLN A CA 1
ATOM 1663 C C . GLN A 1 111 ? 49.372 9.514 112.919 1.00 21.04 111 GLN A C 1
ATOM 1664 O O . GLN A 1 111 ? 50.058 10.260 113.615 1.00 20.65 111 GLN A O 1
ATOM 1678 N N . TRP A 1 112 ? 48.079 9.719 112.681 1.00 19.65 112 TRP A N 1
ATOM 1679 C CA . TRP A 1 112 ? 47.291 10.747 113.359 1.00 18.37 112 TRP A CA 1
ATOM 1680 C C . TRP A 1 112 ? 45.973 10.129 113.816 1.00 18.48 112 TRP A C 1
ATOM 1681 O O . TRP A 1 112 ? 45.321 9.423 113.047 1.00 19.68 112 TRP A O 1
ATOM 1702 N N . LEU A 1 113 ? 45.576 10.407 115.053 1.00 19.30 113 LEU A N 1
ATOM 1703 C CA . LEU A 1 113 ? 44.342 9.861 115.608 1.00 18.47 113 LEU A CA 1
ATOM 1704 C C . LEU A 1 113 ? 43.291 10.952 115.755 1.00 17.15 113 LEU A C 1
ATOM 1705 O O . LEU A 1 113 ? 43.618 12.095 116.075 1.00 20.96 113 LEU A O 1
ATOM 1721 N N . GLY A 1 114 ? 42.029 10.594 115.531 1.00 18.06 114 GLY A N 1
ATOM 1722 C CA . GLY A 1 114 ? 40.949 11.564 115.579 1.00 16.06 114 GLY A CA 1
ATOM 1723 C C . GLY A 1 114 ? 39.611 10.992 116.007 1.00 18.35 114 GLY A C 1
ATOM 1724 O O . GLY A 1 114 ? 39.343 9.805 115.831 1.00 19.29 114 GLY A O 1
ATOM 1728 N N . ARG A 1 115 ? 38.764 11.848 116.575 1.00 17.40 115 ARG A N 1
ATOM 1729 C CA . ARG A 1 115 ? 37.416 11.451 116.973 1.00 19.51 115 ARG A CA 1
ATOM 1730 C C . ARG A 1 115 ? 36.479 11.339 115.775 1.00 16.94 115 ARG A C 1
ATOM 1731 O O . ARG A 1 115 ? 35.535 10.551 115.786 1.00 17.42 115 ARG A O 1
ATOM 1752 N N . LYS A 1 116 ? 36.742 12.150 114.756 1.00 17.88 116 LYS A N 1
ATOM 1753 C CA . LYS A 1 116 ? 35.885 12.229 113.579 1.00 17.83 116 LYS A CA 1
ATOM 1754 C C . LYS A 1 116 ? 36.727 12.388 112.323 1.00 14.92 116 LYS A C 1
ATOM 1755 O O . LYS A 1 116 ? 37.906 12.728 112.399 1.00 15.82 116 LYS A O 1
ATOM 1774 N N . VAL A 1 117 ? 36.106 12.164 111.168 1.00 15.90 117 VAL A N 1
ATOM 1775 C CA . VAL A 1 117 ? 36.766 12.372 109.884 1.00 15.17 117 VAL A CA 1
ATOM 1776 C C . VAL A 1 117 ? 35.868 13.157 108.931 1.00 15.55 117 VAL A C 1
ATOM 1777 O O . VAL A 1 117 ? 34.676 12.879 108.813 1.00 16.77 117 VAL A O 1
ATOM 1790 N N . ILE A 1 118 ? 36.458 14.143 108.265 1.00 13.80 118 ILE A N 1
ATOM 1791 C CA . ILE A 1 118 ? 35.823 14.805 107.132 1.00 15.05 118 ILE A CA 1
ATOM 1792 C C . ILE A 1 118 ? 36.581 14.432 105.872 1.00 15.99 118 ILE A C 1
ATOM 1793 O O . ILE A 1 118 ? 37.754 14.773 105.714 1.00 16.52 118 ILE A O 1
ATOM 1809 N N . LEU A 1 119 ? 35.900 13.704 104.992 1.00 15.46 119 LEU A N 1
ATOM 1810 C CA . LEU A 1 119 ? 36.436 13.354 103.685 1.00 15.36 119 LEU A CA 1
ATOM 1811 C C . LEU A 1 119 ? 36.233 14.519 102.719 1.00 17.27 119 LEU A C 1
ATOM 1812 O O . LEU A 1 119 ? 35.103 14.829 102.336 1.00 16.75 119 LEU A O 1
ATOM 1828 N N . ALA A 1 120 ? 37.331 15.169 102.344 1.00 16.86 120 ALA A N 1
ATOM 1829 C CA . ALA A 1 120 ? 37.288 16.314 101.440 1.00 15.27 120 ALA A CA 1
ATOM 1830 C C . ALA A 1 120 ? 38.374 16.176 100.378 1.00 16.21 120 ALA A C 1
ATOM 1831 O O . ALA A 1 120 ? 39.027 17.154 100.014 1.00 15.37 120 ALA A O 1
ATOM 1838 N N . MET A 1 121 ? 38.563 14.955 99.885 1.00 14.61 121 MET A N 1
ATOM 1839 C CA . MET A 1 121 ? 39.703 14.648 99.027 1.00 17.65 121 MET A CA 1
ATOM 1840 C C . MET A 1 121 ? 39.432 14.961 97.555 1.00 16.88 121 MET A C 1
ATOM 1841 O O . MET A 1 121 ? 40.326 14.844 96.721 1.00 18.23 121 MET A O 1
ATOM 1855 N N . GLY A 1 122 ? 38.203 15.358 97.244 1.00 17.40 122 GLY A N 1
ATOM 1856 C CA . GLY A 1 122 ? 37.871 15.835 95.914 1.00 17.75 122 GLY A CA 1
ATOM 1857 C C . GLY A 1 122 ? 37.802 14.739 94.865 1.00 18.88 122 GLY A C 1
ATOM 1858 O O . GLY A 1 122 ? 37.837 13.548 95.184 1.00 17.31 122 GLY A O 1
ATOM 1862 N N . VAL A 1 123 ? 37.704 15.160 93.606 1.00 17.15 123 VAL A N 1
ATOM 1863 C CA . VAL A 1 123 ? 37.604 14.245 92.475 1.00 16.53 123 VAL A CA 1
ATOM 1864 C C . VAL A 1 123 ? 38.641 14.604 91.422 1.00 19.63 123 VAL A C 1
ATOM 1865 O O . VAL A 1 123 ? 39.265 15.666 91.494 1.00 17.46 123 VAL A O 1
ATOM 1878 N N . GLU A 1 124 ? 38.810 13.730 90.435 1.00 16.45 124 GLU A N 1
ATOM 1879 C CA . GLU A 1 124 ? 39.633 14.052 89.277 1.00 17.62 124 GLU A CA 1
ATOM 1880 C C . GLU A 1 124 ? 38.824 13.869 88.001 1.00 20.44 124 GLU A C 1
ATOM 1881 O O . GLU A 1 124 ? 37.988 12.973 87.904 1.00 18.01 124 GLU A O 1
ATOM 1893 N N . ASP A 1 125 ? 39.071 14.745 87.034 1.00 19.63 125 ASP A N 1
ATOM 1894 C CA . ASP A 1 125 ? 38.360 14.723 85.766 1.00 19.08 125 ASP A CA 1
ATOM 1895 C C . ASP A 1 125 ? 38.974 13.680 84.833 1.00 25.12 125 ASP A C 1
ATOM 1896 O O . ASP A 1 125 ? 40.192 13.633 84.655 1.00 23.21 125 ASP A O 1
ATOM 1905 N N . LEU A 1 126 ? 38.123 12.840 84.250 1.00 21.71 126 LEU A N 1
ATOM 1906 C CA . LEU A 1 126 ? 38.564 11.804 83.320 1.00 25.47 126 LEU A CA 1
ATOM 1907 C C . LEU A 1 126 ? 38.443 12.301 81.882 1.00 22.36 126 LEU A C 1
ATOM 1908 O O . LEU A 1 126 ? 37.376 12.231 81.270 1.00 19.02 126 LEU A O 1
ATOM 1924 N N . LEU A 1 127 ? 39.553 12.801 81.353 1.00 20.88 127 LEU A N 1
ATOM 1925 C CA . LEU A 1 127 ? 39.566 13.481 80.063 1.00 20.52 127 LEU A CA 1
ATOM 1926 C C . LEU A 1 127 ? 39.401 12.532 78.872 1.00 20.46 127 LEU A C 1
ATOM 1927 O O . LEU A 1 127 ? 39.980 11.449 78.864 1.00 22.80 127 LEU A O 1
ATOM 1943 N N . PRO A 1 128 ? 38.608 12.938 77.860 1.00 18.40 128 PRO A N 1
ATOM 1944 C CA . PRO A 1 128 ? 38.570 12.170 76.609 1.00 19.91 128 PRO A CA 1
ATOM 1945 C C . PRO A 1 128 ? 39.970 12.024 76.013 1.00 20.96 128 PRO A C 1
ATOM 1946 O O . PRO A 1 128 ? 40.802 12.912 76.209 1.00 20.29 128 PRO A O 1
ATOM 1957 N N . THR A 1 129 ? 40.229 10.924 75.313 1.00 20.79 129 THR A N 1
ATOM 1958 C CA . THR A 1 129 ? 41.579 10.619 74.848 1.00 21.47 129 THR A CA 1
ATOM 1959 C C . THR A 1 129 ? 41.796 11.076 73.405 1.00 23.94 129 THR A C 1
ATOM 1960 O O . THR A 1 129 ? 42.579 10.483 72.661 1.00 30.08 129 THR A O 1
ATOM 1971 N N . ILE A 1 130 ? 41.103 12.144 73.021 1.00 19.88 130 ILE A N 1
ATOM 1972 C CA . ILE A 1 130 ? 41.319 12.775 71.728 1.00 18.13 130 ILE A CA 1
ATOM 1973 C C . ILE A 1 130 ? 42.670 13.484 71.736 1.00 19.73 130 ILE A C 1
ATOM 1974 O O . ILE A 1 130 ? 42.983 14.228 72.674 1.00 19.52 130 ILE A O 1
ATOM 1990 N N . ASP A 1 131 ? 43.460 13.241 70.692 1.00 16.92 131 ASP A N 1
ATOM 1991 C CA . ASP A 1 131 ? 44.777 13.854 70.542 1.00 18.25 131 ASP A CA 1
ATOM 1992 C C . ASP A 1 131 ? 44.689 15.370 70.707 1.00 17.94 131 ASP A C 1
ATOM 1993 O O . ASP A 1 131 ? 43.991 16.042 69.953 1.00 18.13 131 ASP A O 1
ATOM 2002 N N . GLY A 1 132 ? 45.380 15.890 71.717 1.00 18.36 132 GLY A N 1
ATOM 2003 C CA . GLY A 1 132 ? 45.424 17.321 71.974 1.00 18.55 132 GLY A CA 1
ATOM 2004 C C . GLY A 1 132 ? 44.446 17.824 73.027 1.00 18.04 132 GLY A C 1
ATOM 2005 O O . GLY A 1 132 ? 44.587 18.948 73.516 1.00 17.80 132 GLY A O 1
ATOM 2009 N N . PHE A 1 133 ? 43.455 17.012 73.383 1.00 17.98 133 PHE A N 1
ATOM 2010 C CA . PHE A 1 133 ? 42.438 17.448 74.339 1.00 16.39 133 PHE A CA 1
ATOM 2011 C C . PHE A 1 133 ? 43.062 17.911 75.653 1.00 16.86 133 PHE A C 1
ATOM 2012 O O . PHE A 1 133 ? 42.702 18.963 76.179 1.00 17.85 133 PHE A O 1
ATOM 2029 N N . ALA A 1 134 ? 43.992 17.118 76.178 1.00 17.80 134 ALA A N 1
ATOM 2030 C CA . ALA A 1 134 ? 44.618 17.405 77.464 1.00 20.11 134 ALA A CA 1
ATOM 2031 C C . ALA A 1 134 ? 45.329 18.753 77.459 1.00 20.88 134 ALA A C 1
ATOM 2032 O O . ALA A 1 134 ? 45.350 19.452 78.470 1.00 18.06 134 ALA A O 1
ATOM 2039 N N . GLU A 1 135 ? 45.902 19.123 76.318 1.00 17.85 135 GLU A N 1
ATOM 2040 C CA . GLU A 1 135 ? 46.639 20.380 76.210 1.00 18.00 135 GLU A CA 1
ATOM 2041 C C . GLU A 1 135 ? 45.705 21.574 75.998 1.00 20.34 135 GLU A C 1
ATOM 2042 O O . GLU A 1 135 ? 46.073 22.713 76.295 1.00 23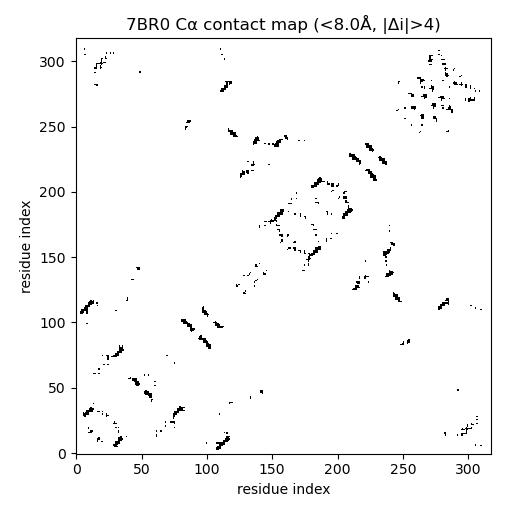.03 135 GLU A O 1
ATOM 2054 N N . CYS A 1 136 ? 44.502 21.313 75.489 1.00 16.59 136 CYS A N 1
ATOM 2055 C CA . CYS A 1 136 ? 43.492 22.358 75.322 1.00 15.21 136 CYS A CA 1
ATOM 2056 C C . CYS A 1 136 ? 42.661 22.534 76.594 1.00 17.84 136 CYS A C 1
ATOM 2057 O O . CYS A 1 136 ? 42.039 23.575 76.798 1.00 15.50 136 CYS A O 1
ATOM 2065 N N . TRP A 1 137 ? 42.662 21.507 77.442 1.00 15.34 137 TRP A N 1
ATOM 2066 C CA . TRP A 1 137 ? 41.879 21.502 78.674 1.00 18.51 137 TRP A CA 1
ATOM 2067 C C . TRP A 1 137 ? 42.277 22.661 79.593 1.00 18.75 137 TRP A C 1
ATOM 2068 O O . TRP A 1 137 ? 43.434 22.786 79.976 1.00 19.28 137 TRP A O 1
ATOM 2089 N N . THR A 1 138 ? 41.287 23.492 79.925 1.00 19.62 138 THR A N 1
ATOM 2090 C CA . THR A 1 138 ? 41.419 24.707 80.750 1.00 15.36 138 THR A CA 1
ATOM 2091 C C . THR A 1 138 ? 42.039 25.882 79.988 1.00 21.53 138 THR A C 1
ATOM 2092 O O . THR A 1 138 ? 42.151 26.983 80.533 1.00 21.64 138 THR A O 1
ATOM 2103 N N . LYS A 1 139 ? 42.426 25.656 78.734 1.00 19.66 139 LYS A N 1
ATOM 2104 C CA . LYS A 1 139 ? 42.908 26.730 77.870 1.00 19.75 139 LYS A CA 1
ATOM 2105 C C . LYS A 1 139 ? 41.775 27.191 76.957 1.00 20.92 139 LYS A C 1
ATOM 2106 O O . LYS A 1 139 ? 41.298 28.323 77.060 1.00 21.57 139 LYS A O 1
ATOM 2125 N N . GLY A 1 140 ? 41.353 26.297 76.066 1.00 19.63 140 GLY A N 1
ATOM 2126 C CA . GLY A 1 140 ? 40.245 26.554 75.163 1.00 19.27 140 GLY A CA 1
ATOM 2127 C C . GLY A 1 140 ? 39.020 25.708 75.474 1.00 17.76 140 GLY A C 1
ATOM 2128 O O . GLY A 1 140 ? 37.910 26.036 75.044 1.00 17.31 140 GLY A O 1
ATOM 2132 N N . ILE A 1 141 ? 39.213 24.619 76.217 1.00 16.30 141 ILE A N 1
ATOM 2133 C CA . ILE A 1 141 ? 38.110 23.720 76.560 1.00 13.62 141 ILE A CA 1
ATOM 2134 C C . ILE A 1 141 ? 37.705 23.890 78.025 1.00 15.97 141 ILE A C 1
ATOM 2135 O O . ILE A 1 141 ? 38.524 23.727 78.932 1.00 18.62 141 ILE A O 1
ATOM 2151 N N . PHE A 1 142 ? 36.431 24.212 78.237 1.00 16.05 142 PHE A N 1
ATOM 2152 C CA . PHE A 1 142 ? 35.913 24.572 79.554 1.00 17.61 142 PHE A CA 1
ATOM 2153 C C . PHE A 1 142 ? 34.919 23.536 80.060 1.00 18.37 142 PHE A C 1
ATOM 2154 O O . PHE A 1 142 ? 34.161 22.960 79.282 1.00 16.94 142 PHE A O 1
ATOM 2171 N N . HIS A 1 143 ? 34.918 23.323 81.372 1.00 19.20 143 HIS A N 1
ATOM 2172 C CA . HIS A 1 143 ? 34.033 22.354 82.006 1.00 20.98 143 HIS A CA 1
ATOM 2173 C C . HIS A 1 143 ? 32.679 22.964 82.344 1.00 22.12 143 HIS A C 1
ATOM 2174 O O . HIS A 1 143 ? 31.697 22.250 82.535 1.00 21.56 143 HIS A O 1
ATOM 2188 N N . CYS A 1 144 ? 32.636 24.287 82.433 1.00 21.58 144 CYS A N 1
ATOM 2189 C CA . CYS A 1 144 ? 31.444 24.988 82.898 1.00 24.74 144 CYS A CA 1
ATOM 2190 C C . CYS A 1 144 ? 31.443 26.420 82.377 1.00 24.43 144 CYS A C 1
ATOM 2191 O O . CYS A 1 144 ? 32.381 27.176 82.636 1.00 21.73 144 CYS A O 1
ATOM 2199 N N . LEU A 1 145 ? 30.392 26.800 81.655 1.00 24.16 145 LEU A N 1
ATOM 2200 C CA . LEU A 1 145 ? 30.380 28.106 81.002 1.00 22.82 145 LEU A CA 1
ATOM 2201 C C . LEU A 1 145 ? 29.946 29.231 81.948 1.00 21.29 145 LEU A C 1
ATOM 2202 O O . LEU A 1 145 ? 29.837 30.383 81.533 1.00 20.99 145 LEU A O 1
ATOM 2218 N N . VAL A 1 146 ? 29.718 28.902 83.220 1.00 20.74 146 VAL A N 1
ATOM 2219 C CA . VAL A 1 146 ? 29.571 29.925 84.253 1.00 19.31 146 VAL A CA 1
ATOM 2220 C C . VAL A 1 146 ? 30.961 30.300 84.768 1.00 22.31 146 VAL A C 1
ATOM 2221 O O . VAL A 1 146 ? 31.234 31.461 85.081 1.00 22.32 146 VAL A O 1
ATOM 2234 N N . HIS A 1 147 ? 31.840 29.304 84.841 1.00 19.51 147 HIS A N 1
ATOM 2235 C CA . HIS A 1 147 ? 33.177 29.491 85.400 1.00 21.80 147 HIS A CA 1
ATOM 2236 C C . HIS A 1 147 ? 34.168 30.009 84.359 1.00 20.03 147 HIS A C 1
ATOM 2237 O O . HIS A 1 147 ? 35.151 30.656 84.703 1.00 19.66 147 HIS A O 1
ATOM 2251 N N . ARG A 1 148 ? 33.899 29.714 83.091 1.00 19.94 148 ARG A N 1
ATOM 2252 C CA . ARG A 1 148 ? 34.720 30.190 81.977 1.00 19.73 148 ARG A CA 1
ATOM 2253 C C . ARG A 1 148 ? 33.801 30.576 80.823 1.00 20.67 148 ARG A C 1
ATOM 2254 O O . ARG A 1 148 ? 32.663 30.127 80.771 1.00 19.33 148 ARG A O 1
ATOM 2275 N N . GLY A 1 149 ? 34.290 31.406 79.906 1.00 20.69 149 GLY A N 1
ATOM 2276 C CA . GLY A 1 149 ? 33.557 31.713 78.688 1.00 21.42 149 GLY A CA 1
ATOM 2277 C C . GLY A 1 149 ? 33.290 33.193 78.484 1.00 18.66 149 GLY A C 1
ATOM 2278 O O . GLY A 1 149 ? 33.367 33.683 77.361 1.00 17.32 149 GLY A O 1
ATOM 2282 N N . TYR A 1 150 ? 32.972 33.902 79.563 1.00 16.93 150 TYR A N 1
ATOM 2283 C CA . TYR A 1 150 ? 32.720 35.340 79.479 1.00 19.86 150 TYR A CA 1
ATOM 2284 C C . TYR A 1 150 ? 33.844 36.050 78.731 1.00 19.93 150 TYR A C 1
ATOM 2285 O O . TYR A 1 150 ? 33.596 36.919 77.901 1.00 19.30 150 TYR A O 1
ATOM 2303 N N . GLU A 1 151 ? 35.079 35.664 79.026 1.00 19.13 151 GLU A N 1
ATOM 2304 C CA . GLU A 1 151 ? 36.245 36.293 78.418 1.00 20.21 151 GLU A CA 1
ATOM 2305 C C . GLU A 1 151 ? 36.340 35.987 76.918 1.00 23.32 151 GLU A C 1
ATOM 2306 O O . GLU A 1 151 ? 37.074 36.654 76.188 1.00 22.60 151 GLU A O 1
ATOM 2318 N N . GLU A 1 152 ? 35.585 34.985 76.469 1.00 20.64 152 GLU A N 1
ATOM 2319 C CA . GLU A 1 152 ? 35.566 34.582 75.063 1.00 18.66 152 GLU A CA 1
ATOM 2320 C C . GLU A 1 152 ? 34.323 35.091 74.329 1.00 20.82 152 GLU A C 1
ATOM 2321 O O . GLU A 1 152 ? 34.060 34.692 73.194 1.00 18.23 152 GLU A O 1
ATOM 2333 N N . ARG A 1 153 ? 33.557 35.967 74.971 1.00 18.56 153 ARG A N 1
ATOM 2334 C CA . ARG A 1 153 ? 32.362 36.513 74.340 1.00 19.03 153 ARG A CA 1
ATOM 2335 C C . ARG A 1 153 ? 32.756 37.240 73.057 1.00 21.03 153 ARG A C 1
ATOM 2336 O O . ARG A 1 153 ? 33.793 37.890 73.003 1.00 20.29 153 ARG A O 1
ATOM 2357 N N . GLY A 1 154 ? 31.938 37.100 72.020 1.00 20.17 154 GLY A N 1
ATOM 2358 C CA . GLY A 1 154 ? 32.213 37.727 70.741 1.00 24.42 154 GLY A CA 1
ATOM 2359 C C . GLY A 1 154 ? 33.082 36.880 69.829 1.00 24.53 154 GLY A C 1
ATOM 2360 O O . GLY A 1 154 ? 33.426 37.312 68.728 1.00 22.30 154 GLY A O 1
ATOM 2364 N N . SER A 1 155 ? 33.442 35.678 70.278 1.00 18.37 155 SER A N 1
ATOM 2365 C CA . SER A 1 155 ? 34.183 34.741 69.434 1.00 20.64 155 SER A CA 1
ATOM 2366 C C . SER A 1 155 ? 33.428 34.479 68.137 1.00 19.26 155 SER A C 1
ATOM 2367 O O . SER A 1 155 ? 32.195 34.475 68.120 1.00 18.51 155 SER A O 1
ATOM 2375 N N . ALA A 1 156 ? 34.169 34.253 67.056 1.00 19.52 156 ALA A N 1
ATOM 2376 C CA . ALA A 1 156 ? 33.562 33.960 65.762 1.00 22.51 156 ALA A CA 1
ATOM 2377 C C . ALA A 1 156 ? 32.656 32.734 65.856 1.00 21.69 156 ALA A C 1
ATOM 2378 O O . ALA A 1 156 ? 31.595 32.691 65.236 1.00 20.97 156 ALA A O 1
ATOM 2385 N N . SER A 1 157 ? 33.082 31.738 66.628 1.00 17.82 157 SER A N 1
ATOM 2386 C CA . SER A 1 157 ? 32.263 30.554 66.866 1.00 17.07 157 SER A CA 1
ATOM 2387 C C . SER A 1 157 ? 32.632 29.905 68.194 1.00 18.21 157 SER A C 1
ATOM 2388 O O . SER A 1 157 ? 33.684 30.192 68.766 1.00 17.97 157 SER A O 1
ATOM 2396 N N . GLY A 1 158 ? 31.750 29.034 68.676 1.00 18.34 158 GLY A N 1
ATOM 2397 C CA . GLY A 1 158 ? 31.961 28.314 69.921 1.00 17.32 158 GLY A CA 1
ATOM 2398 C C . GLY A 1 158 ? 31.414 26.908 69.785 1.00 17.86 158 GLY A C 1
ATOM 2399 O O . GLY A 1 158 ? 30.427 26.692 69.082 1.00 16.37 158 GLY A O 1
ATOM 2403 N N . GLY A 1 159 ? 32.047 25.956 70.464 1.00 15.14 159 GLY A N 1
ATOM 2404 C CA . GLY A 1 159 ? 31.720 24.554 70.289 1.00 15.45 159 GLY A CA 1
ATOM 2405 C C . GLY A 1 159 ? 31.195 23.847 71.523 1.00 15.09 159 GLY A C 1
ATOM 2406 O O . GLY A 1 159 ? 31.469 24.241 72.657 1.00 13.50 159 GLY A O 1
ATOM 2410 N N . VAL A 1 160 ? 30.419 22.798 71.274 1.00 15.35 160 VAL A N 1
ATOM 2411 C CA . VAL A 1 160 ? 29.989 21.859 72.297 1.00 14.05 160 VAL A CA 1
ATOM 2412 C C . VAL A 1 160 ? 30.489 20.481 71.891 1.00 16.69 160 VAL A C 1
ATOM 2413 O O . VAL A 1 160 ? 30.156 19.996 70.806 1.00 15.63 160 VAL A O 1
ATOM 2426 N N . LEU A 1 161 ? 31.300 19.858 72.741 1.00 15.83 161 LEU A N 1
ATOM 2427 C CA . LEU A 1 161 ? 31.747 18.494 72.482 1.00 16.11 161 LEU A CA 1
ATOM 2428 C C . LEU A 1 161 ? 30.779 17.529 73.153 1.00 17.73 161 LEU A C 1
ATOM 2429 O O . LEU A 1 161 ? 30.902 17.215 74.343 1.00 13.94 161 LEU A O 1
ATOM 2445 N N . ALA A 1 162 ? 29.808 17.072 72.370 1.00 15.41 162 ALA A N 1
ATOM 2446 C CA . ALA A 1 162 ? 28.717 16.253 72.879 1.00 19.85 162 ALA A CA 1
ATOM 2447 C C . ALA A 1 162 ? 29.070 14.770 72.841 1.00 20.13 162 ALA A C 1
ATOM 2448 O O . ALA A 1 162 ? 28.498 14.011 72.053 1.00 20.04 162 ALA A O 1
ATOM 2455 N N . ILE A 1 163 ? 30.009 14.366 73.694 1.00 17.52 163 ILE A N 1
ATOM 2456 C CA . ILE A 1 163 ? 30.422 12.968 73.791 1.00 18.33 163 ILE A CA 1
ATOM 2457 C C . ILE A 1 163 ? 30.342 12.483 75.233 1.00 18.05 163 ILE A C 1
ATOM 2458 O O . ILE A 1 163 ? 30.294 13.288 76.169 1.00 17.97 163 ILE A O 1
ATOM 2474 N N . ASP A 1 164 ? 30.337 11.164 75.398 1.00 18.14 164 ASP A N 1
ATOM 2475 C CA . ASP A 1 164 ? 30.341 10.544 76.717 1.00 20.80 164 ASP A CA 1
ATOM 2476 C C . ASP A 1 164 ? 29.158 11.056 77.540 1.00 20.92 164 ASP A C 1
ATOM 2477 O O . ASP A 1 164 ? 28.008 10.854 77.155 1.00 21.96 164 ASP A O 1
ATOM 2486 N N . GLY A 1 165 ? 29.434 11.728 78.655 1.00 22.76 165 GLY A N 1
ATOM 2487 C CA . GLY A 1 165 ? 28.382 12.232 79.519 1.00 22.83 165 GLY A CA 1
ATOM 2488 C C . GLY A 1 165 ? 27.499 13.277 78.859 1.00 23.03 165 GLY A C 1
ATOM 2489 O O . GLY A 1 165 ? 26.356 13.478 79.276 1.00 20.28 165 GLY A O 1
ATOM 2493 N N . ASP A 1 166 ? 28.028 13.944 77.837 1.00 18.02 166 ASP A N 1
ATOM 2494 C CA . ASP A 1 166 ? 27.299 14.998 77.131 1.00 18.13 166 ASP A CA 1
ATOM 2495 C C . ASP A 1 166 ? 26.680 14.487 75.826 1.00 17.62 166 ASP A C 1
ATOM 2496 O O . ASP A 1 166 ? 26.195 15.277 75.017 1.00 19.74 166 ASP A O 1
ATOM 2505 N N . ALA A 1 167 ? 26.700 13.172 75.622 1.00 20.96 167 ALA A N 1
ATOM 2506 C CA . ALA A 1 167 ? 26.204 12.580 74.381 1.00 18.88 167 ALA A CA 1
ATOM 2507 C C . ALA A 1 167 ? 24.696 12.322 74.426 1.00 20.72 167 ALA A C 1
ATOM 2508 O O . ALA A 1 167 ? 24.230 11.232 74.089 1.00 23.90 167 ALA A O 1
ATOM 2515 N N . THR A 1 168 ? 23.943 13.329 74.856 1.00 19.54 168 THR A N 1
ATOM 2516 C CA . THR A 1 168 ? 22.485 13.285 74.820 1.00 19.18 168 THR A CA 1
ATOM 2517 C C . THR A 1 168 ? 21.997 14.587 74.209 1.00 20.52 168 THR A C 1
ATOM 2518 O O . THR A 1 168 ? 22.692 15.600 74.269 1.00 19.23 168 THR A O 1
ATOM 2529 N N . PHE A 1 169 ? 20.806 14.573 73.625 1.00 20.93 169 PHE A N 1
ATOM 2530 C CA . PHE A 1 169 ? 20.295 15.780 73.004 1.00 20.57 169 PHE A CA 1
ATOM 2531 C C . PHE A 1 169 ? 20.081 16.873 74.048 1.00 19.21 169 PHE A C 1
ATOM 2532 O O . PHE A 1 169 ? 20.424 18.033 73.817 1.00 20.34 169 PHE A O 1
ATOM 2549 N N . PHE A 1 170 ? 19.525 16.502 75.198 1.00 16.42 170 PHE A N 1
ATOM 2550 C CA . PHE A 1 170 ? 19.221 17.479 76.238 1.00 16.16 170 PHE A CA 1
ATOM 2551 C C . PHE A 1 170 ? 20.496 18.162 76.742 1.00 15.81 170 PHE A C 1
ATOM 2552 O O . PHE A 1 170 ? 20.511 19.372 76.951 1.00 18.08 170 PHE A O 1
ATOM 2569 N N . ALA A 1 171 ? 21.563 17.390 76.925 1.00 17.43 171 ALA A N 1
ATOM 2570 C CA . ALA A 1 171 ? 22.839 17.945 77.380 1.00 19.15 171 ALA A CA 1
ATOM 2571 C C . ALA A 1 171 ? 23.446 18.852 76.312 1.00 17.01 171 ALA A C 1
ATOM 2572 O O . ALA A 1 171 ? 23.906 19.955 76.605 1.00 18.79 171 ALA A O 1
ATOM 2579 N N . ALA A 1 172 ? 23.445 18.378 75.073 1.00 14.44 172 ALA A N 1
ATOM 2580 C CA . ALA A 1 172 ? 23.988 19.148 73.962 1.00 15.10 172 ALA A CA 1
ATOM 2581 C C . ALA A 1 172 ? 23.236 20.471 73.810 1.00 17.32 172 ALA A C 1
ATOM 2582 O O . ALA A 1 172 ? 23.839 21.529 73.624 1.00 16.40 172 ALA A O 1
ATOM 2589 N N . ARG A 1 173 ? 21.915 20.396 73.911 1.00 16.60 173 ARG A N 1
ATOM 2590 C CA . ARG A 1 173 ? 21.043 21.564 73.830 1.00 17.78 173 ARG A CA 1
ATOM 2591 C C . ARG A 1 173 ? 21.334 22.550 74.958 1.00 17.49 173 ARG A C 1
ATOM 2592 O O . ARG A 1 173 ? 21.493 23.749 74.731 1.00 16.72 173 ARG A O 1
ATOM 2613 N N . HIS A 1 174 ? 21.413 22.021 76.174 1.00 16.88 174 HIS A N 1
ATOM 2614 C CA . HIS A 1 174 ? 21.677 22.815 77.367 1.00 18.91 174 HIS A CA 1
ATOM 2615 C C . HIS A 1 174 ? 22.987 23.596 77.259 1.00 17.22 174 HIS A C 1
ATOM 2616 O O . HIS A 1 174 ? 23.038 24.793 77.550 1.00 17.70 174 HIS A O 1
ATOM 2630 N N . LEU A 1 175 ? 24.043 22.909 76.839 1.00 15.44 175 LEU A N 1
ATOM 2631 C CA . LEU A 1 175 ? 25.357 23.525 76.706 1.00 14.71 175 LEU A CA 1
ATOM 2632 C C . LEU A 1 175 ? 25.404 24.460 75.492 1.00 15.17 175 LEU A C 1
ATOM 2633 O O . LEU A 1 175 ? 26.060 25.504 75.528 1.00 15.37 175 LEU A O 1
ATOM 2649 N N . ALA A 1 176 ? 24.709 24.093 74.418 1.00 15.47 176 ALA A N 1
ATOM 2650 C CA . ALA A 1 176 ? 24.696 24.928 73.217 1.00 15.51 176 ALA A CA 1
ATOM 2651 C C . ALA A 1 176 ? 24.014 26.268 73.494 1.00 17.27 176 ALA A C 1
ATOM 2652 O O . ALA A 1 176 ? 24.427 27.305 72.970 1.00 15.36 176 ALA A O 1
ATOM 2659 N N . PHE A 1 177 ? 22.980 26.249 74.330 1.00 16.60 177 PHE A N 1
ATOM 2660 C CA . PHE A 1 177 ? 22.268 27.475 74.685 1.00 16.63 177 PHE A CA 1
ATOM 2661 C C . PHE A 1 177 ? 23.121 28.392 75.567 1.00 17.70 177 PHE A C 1
ATOM 2662 O O . PHE A 1 177 ? 23.012 29.616 75.487 1.00 18.41 177 PHE A O 1
ATOM 2679 N N . GLN A 1 178 ? 23.962 27.807 76.413 1.00 15.54 178 GLN A N 1
ATOM 2680 C CA . GLN A 1 178 ? 24.932 28.589 77.170 1.00 15.06 178 GLN A CA 1
ATOM 2681 C C . GLN A 1 178 ? 25.937 29.243 76.223 1.00 15.48 178 GLN A C 1
ATOM 2682 O O . GLN A 1 178 ? 26.232 30.432 76.331 1.00 18.72 178 GLN A O 1
ATOM 2696 N N . ALA A 1 179 ? 26.462 28.448 75.297 1.00 16.27 179 ALA A N 1
ATOM 2697 C CA . ALA A 1 179 ? 27.467 28.920 74.355 1.00 17.21 179 ALA A CA 1
ATOM 2698 C C . ALA A 1 179 ? 26.909 30.035 73.473 1.00 15.23 179 ALA A C 1
ATOM 2699 O O . ALA A 1 179 ? 27.638 30.943 73.079 1.00 17.11 179 ALA A O 1
ATOM 2706 N N . ARG A 1 180 ? 25.613 29.968 73.181 1.00 16.71 180 ARG A N 1
ATOM 2707 C CA . ARG A 1 180 ? 24.985 30.916 72.266 1.00 15.23 180 ARG A CA 1
ATOM 2708 C C . ARG A 1 180 ? 24.978 32.333 72.841 1.00 19.68 180 ARG A C 1
ATOM 2709 O O . ARG A 1 180 ? 24.889 33.313 72.096 1.00 17.85 180 ARG A O 1
ATOM 2730 N N . ASN A 1 181 ? 25.076 32.447 74.161 1.00 16.75 181 ASN A N 1
ATOM 2731 C CA . ASN A 1 181 ? 25.179 33.754 74.793 1.00 18.01 181 ASN A CA 1
ATOM 2732 C C . ASN A 1 181 ? 26.530 34.412 74.518 1.00 18.48 181 ASN A C 1
ATOM 2733 O O . ASN A 1 181 ? 26.681 35.616 74.710 1.00 17.72 181 ASN A O 1
ATOM 2744 N N . LEU A 1 182 ? 27.497 33.614 74.065 1.00 18.06 182 LEU A N 1
ATOM 2745 C CA . LEU A 1 182 ? 28.877 34.070 73.883 1.00 16.64 182 LEU A CA 1
ATOM 2746 C C . LEU A 1 182 ? 29.284 34.226 72.413 1.00 19.26 182 LEU A C 1
ATOM 2747 O O . LEU A 1 182 ? 30.298 34.857 72.113 1.00 22.47 182 LEU A O 1
ATOM 2763 N N . THR A 1 183 ? 28.514 33.632 71.507 1.00 16.66 183 THR A N 1
ATOM 2764 C CA . THR A 1 183 ? 28.848 33.649 70.086 1.00 21.62 183 THR A CA 1
ATOM 2765 C C . THR A 1 183 ? 27.602 33.472 69.229 1.00 23.02 183 THR A C 1
ATOM 2766 O O . THR A 1 183 ? 26.625 32.862 69.667 1.00 21.41 183 THR A O 1
ATOM 2777 N N . ASP A 1 184 ? 27.641 34.010 68.011 1.00 22.80 184 ASP A N 1
ATOM 2778 C CA . ASP A 1 184 ? 26.510 33.921 67.088 1.00 24.51 184 ASP A CA 1
ATOM 2779 C C . ASP A 1 184 ? 26.483 32.591 66.344 1.00 22.49 184 ASP A C 1
ATOM 2780 O O . ASP A 1 184 ? 25.478 32.239 65.724 1.00 22.65 184 ASP A O 1
ATOM 2789 N N . HIS A 1 185 ? 27.591 31.860 66.398 1.00 20.94 185 HIS A N 1
ATOM 2790 C CA . HIS A 1 185 ? 27.716 30.616 65.655 1.00 20.26 185 HIS A CA 1
ATOM 2791 C C . HIS A 1 185 ? 28.165 29.470 66.544 1.00 21.60 185 HIS A C 1
ATOM 2792 O O . HIS A 1 185 ? 29.359 29.277 66.775 1.00 19.01 185 HIS A O 1
ATOM 2806 N N . VAL A 1 186 ? 27.191 28.710 67.033 1.00 20.11 186 VAL A N 1
ATOM 2807 C CA . VAL A 1 186 ? 27.463 27.559 67.877 1.00 17.35 186 VAL A CA 1
ATOM 2808 C C . VAL A 1 186 ? 27.461 26.289 67.040 1.00 19.35 186 VAL A C 1
ATOM 2809 O O . VAL A 1 186 ? 26.573 26.083 66.204 1.00 16.35 186 VAL A O 1
ATOM 2822 N N . VAL A 1 187 ? 28.466 25.44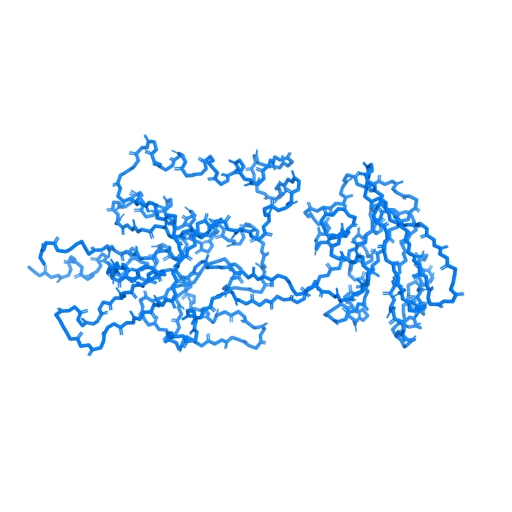6 67.269 1.00 16.07 187 VAL A N 1
ATOM 2823 C CA . VAL A 1 187 ? 28.557 24.155 66.609 1.00 15.14 187 VAL A CA 1
ATOM 2824 C C . VAL A 1 187 ? 28.604 23.055 67.662 1.00 18.82 187 VAL A C 1
ATOM 2825 O O . VAL A 1 187 ? 29.350 23.141 68.636 1.00 16.09 187 VAL A O 1
ATOM 2838 N N . ILE A 1 188 ? 27.780 22.032 67.472 1.00 15.38 188 ILE A N 1
ATOM 2839 C CA . ILE A 1 188 ? 27.798 20.867 68.341 1.00 19.39 188 ILE A CA 1
ATOM 2840 C C . ILE A 1 188 ? 28.576 19.757 67.644 1.00 18.02 188 ILE A C 1
ATOM 2841 O O . ILE A 1 188 ? 28.143 19.244 66.609 1.00 17.12 188 ILE A O 1
ATOM 2857 N N . TYR A 1 189 ? 29.731 19.410 68.208 1.00 15.90 189 TYR A N 1
ATOM 2858 C CA . TYR A 1 189 ? 30.545 18.310 67.702 1.00 16.84 189 TYR A CA 1
ATOM 2859 C C . TYR A 1 189 ? 30.088 17.005 68.327 1.00 20.29 189 TYR A C 1
ATOM 2860 O O . TYR A 1 189 ? 30.153 16.857 69.546 1.00 18.46 189 TYR A O 1
ATOM 2878 N N . THR A 1 190 ? 29.643 16.055 67.504 1.00 19.41 190 THR A N 1
ATOM 2879 C CA . THR A 1 190 ? 29.157 14.778 68.026 1.00 18.12 190 THR A CA 1
ATOM 2880 C C . THR A 1 190 ? 30.169 13.649 67.817 1.00 19.37 190 THR A C 1
ATOM 2881 O O . THR A 1 190 ? 29.935 12.520 68.248 1.00 20.63 190 THR A O 1
ATOM 2892 N N . HIS A 1 191 ? 31.288 13.955 67.163 1.00 19.35 191 HIS A N 1
ATOM 2893 C CA . HIS A 1 191 ? 32.439 13.048 67.136 1.00 21.36 191 HIS A CA 1
ATOM 2894 C C . HIS A 1 191 ? 32.076 11.634 66.656 1.00 22.14 191 HIS A C 1
ATOM 2895 O O . HIS A 1 191 ? 32.329 10.650 67.351 1.00 22.01 191 HIS A O 1
ATOM 2909 N N . GLY A 1 192 ? 31.471 11.542 65.474 1.00 22.81 192 GLY A N 1
ATOM 2910 C CA . GLY A 1 192 ? 31.139 10.256 64.878 1.00 24.30 192 GLY A CA 1
ATOM 2911 C C . GLY A 1 192 ? 29.739 9.750 65.192 1.00 29.08 192 GLY A C 1
ATOM 2912 O O . GLY A 1 192 ? 29.317 8.720 64.662 1.00 29.90 192 GLY A O 1
ATOM 2916 N N . ASN A 1 193 ? 29.019 10.467 66.052 1.00 24.65 193 ASN A N 1
ATOM 2917 C CA . ASN A 1 193 ? 27.664 10.084 66.438 1.00 24.18 193 ASN A CA 1
ATOM 2918 C C . ASN A 1 193 ? 26.642 10.743 65.512 1.00 27.81 193 ASN A C 1
ATOM 2919 O O . ASN A 1 193 ? 26.207 11.873 65.749 1.00 21.09 193 ASN A O 1
ATOM 2930 N N . ASP A 1 194 ? 26.255 10.024 64.462 1.00 28.12 194 ASP A N 1
ATOM 2931 C CA . ASP A 1 194 ? 25.372 10.575 63.437 1.00 29.38 194 ASP A CA 1
ATOM 2932 C C . ASP A 1 194 ? 23.959 10.819 63.957 1.00 26.68 194 ASP A C 1
ATOM 2933 O O . ASP A 1 194 ? 23.323 11.809 63.592 1.00 25.92 194 ASP A O 1
ATOM 2942 N N . GLU A 1 195 ? 23.471 9.924 64.811 1.00 29.94 195 GLU A N 1
ATOM 2943 C CA . GLU A 1 195 ? 22.105 10.026 65.326 1.00 28.47 195 GLU A CA 1
ATOM 2944 C C . GLU A 1 195 ? 21.903 11.304 66.134 1.00 26.79 195 GLU A C 1
ATOM 2945 O O . GLU A 1 195 ? 20.902 11.999 65.972 1.00 22.01 195 GLU A O 1
ATOM 2957 N N . LEU A 1 196 ? 22.853 11.611 67.008 1.00 26.34 196 LEU A N 1
ATOM 2958 C CA . LEU A 1 196 ? 22.766 12.823 67.813 1.00 23.02 196 LEU A CA 1
ATOM 2959 C C . LEU A 1 196 ? 22.846 14.063 66.923 1.00 19.33 196 LEU A C 1
ATOM 2960 O O . LEU A 1 196 ? 22.120 15.033 67.130 1.00 21.62 196 LEU A O 1
ATOM 2976 N N . ALA A 1 197 ? 23.725 14.018 65.928 1.00 20.61 197 ALA A N 1
ATOM 2977 C CA . ALA A 1 197 ? 23.891 15.127 64.993 1.00 20.20 197 ALA A CA 1
ATOM 2978 C C . ALA A 1 197 ? 22.587 15.421 64.253 1.00 26.03 197 ALA A C 1
ATOM 2979 O O . ALA A 1 197 ? 22.218 16.581 64.063 1.00 22.98 197 ALA A O 1
ATOM 2986 N N . GLN A 1 198 ? 21.897 14.362 63.839 1.00 25.73 198 GLN A N 1
ATOM 2987 C CA . GLN A 1 198 ? 20.624 14.497 63.134 1.00 27.72 198 GLN A CA 1
ATOM 2988 C C . GLN A 1 198 ? 19.557 15.137 64.010 1.00 27.90 198 GLN A C 1
ATOM 2989 O O . GLN A 1 198 ? 18.769 15.961 63.542 1.00 27.02 198 GLN A O 1
ATOM 3003 N N . GLU A 1 199 ? 19.527 14.747 65.280 1.00 25.39 199 GLU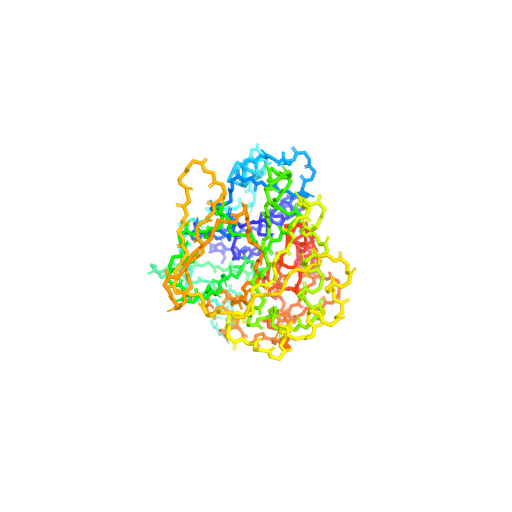 A N 1
ATOM 3004 C CA . GLU A 1 199 ? 18.561 15.304 66.217 1.00 25.94 199 GLU A CA 1
ATOM 3005 C C . GLU A 1 199 ? 18.863 16.777 66.476 1.00 26.10 199 GLU A C 1
ATOM 3006 O O . GLU A 1 199 ? 17.952 17.596 66.562 1.00 25.60 199 GLU A O 1
ATOM 3018 N N . VAL A 1 200 ? 20.144 17.114 66.586 1.00 25.17 200 VAL A N 1
ATOM 3019 C CA . VAL A 1 200 ? 20.546 18.507 66.763 1.00 26.11 200 VAL A CA 1
ATOM 3020 C C . VAL A 1 200 ? 20.098 19.343 65.563 1.00 23.94 200 VAL A C 1
ATOM 3021 O O . VAL A 1 200 ? 19.546 20.428 65.728 1.00 28.11 200 VAL A O 1
ATOM 3034 N N . GLU A 1 201 ? 20.330 18.828 64.361 1.00 26.16 201 GLU A N 1
ATOM 3035 C CA . GLU A 1 201 ? 19.963 19.545 63.142 1.00 32.48 201 GLU A CA 1
ATOM 3036 C C . GLU A 1 201 ? 18.444 19.697 63.007 1.00 31.95 201 GLU A C 1
ATOM 3037 O O . GLU A 1 201 ? 17.956 20.757 62.610 1.00 30.76 201 GLU A O 1
ATOM 3049 N N . SER A 1 202 ? 17.703 18.641 63.335 1.00 31.08 202 SER A N 1
ATOM 3050 C CA . SER A 1 202 ? 16.241 18.687 63.302 1.00 33.80 202 SER A CA 1
ATOM 3051 C C . SER A 1 202 ? 15.685 19.728 64.267 1.00 31.34 202 SER A C 1
ATOM 3052 O O . SER A 1 202 ? 14.850 20.549 63.895 1.00 31.51 202 SER A O 1
ATOM 3060 N N . GLN A 1 203 ? 16.161 19.691 65.508 1.00 29.28 203 GLN A N 1
ATOM 3061 C CA . GLN A 1 203 ? 15.610 20.517 66.574 1.00 26.91 203 GLN A CA 1
ATOM 3062 C C . GLN A 1 203 ? 16.184 21.933 66.603 1.00 31.00 203 GLN A C 1
ATOM 3063 O O . GLN A 1 203 ? 15.441 22.905 66.748 1.00 28.48 203 GLN A O 1
ATOM 3077 N N . LEU A 1 204 ? 17.503 22.046 66.469 1.00 25.80 204 LEU A N 1
ATOM 3078 C CA . LEU A 1 204 ? 18.185 23.320 66.691 1.00 27.75 204 LEU A CA 1
ATOM 3079 C C . LEU A 1 204 ? 18.632 23.990 65.393 1.00 24.64 204 LEU A C 1
ATOM 3080 O O . LEU A 1 204 ? 18.980 25.172 65.389 1.00 26.48 204 LEU A O 1
ATOM 3096 N N . GLY A 1 205 ? 18.634 23.232 64.301 1.00 25.85 205 GLY A N 1
ATOM 3097 C CA . GLY A 1 205 ? 18.968 23.778 62.995 1.00 26.80 205 GLY A CA 1
ATOM 3098 C C . GLY A 1 205 ? 18.184 25.037 62.661 1.00 27.41 205 GLY A C 1
ATOM 3099 O O . GLY A 1 205 ? 18.769 26.047 62.272 1.00 28.14 205 GLY A O 1
ATOM 3103 N N . PRO A 1 206 ? 16.851 24.987 62.810 1.00 29.85 206 PRO A N 1
ATOM 3104 C CA . PRO A 1 206 ? 16.011 26.165 62.559 1.00 26.10 206 PRO A CA 1
ATOM 3105 C C . PRO A 1 206 ? 16.343 27.353 63.460 1.00 33.36 206 PRO A C 1
ATOM 3106 O O . PRO A 1 206 ? 15.955 28.481 63.145 1.00 32.57 206 PRO A O 1
ATOM 3117 N N . CYS A 1 207 ? 17.049 27.102 64.560 1.00 29.66 207 CYS A N 1
ATOM 3118 C CA . CYS A 1 207 ? 17.409 28.159 65.501 1.00 30.23 207 CYS A CA 1
ATOM 3119 C C . CYS A 1 207 ? 18.835 28.661 65.272 1.00 31.83 207 CYS A C 1
ATOM 3120 O O . CYS A 1 207 ? 19.334 29.486 66.036 1.00 27.65 207 CYS A O 1
ATOM 3128 N N . GLY A 1 208 ? 19.483 28.156 64.225 1.00 26.56 208 GLY A N 1
ATOM 3129 C CA . GLY A 1 208 ? 20.781 28.658 63.809 1.00 33.20 208 GLY A CA 1
ATOM 3130 C C . GLY A 1 208 ? 21.961 27.889 64.379 1.00 30.05 208 GLY A C 1
ATOM 3131 O O . GLY A 1 208 ? 23.092 28.376 64.360 1.00 28.13 208 GLY A O 1
ATOM 3135 N N . PHE A 1 209 ? 21.703 26.687 64.882 1.00 25.24 209 PHE A N 1
ATOM 3136 C CA . PHE A 1 209 ? 22.761 25.856 65.446 1.00 24.38 209 PHE A CA 1
ATOM 3137 C C . PHE A 1 209 ? 23.266 24.855 64.417 1.00 24.74 209 PHE A C 1
ATOM 3138 O O . PHE A 1 209 ? 22.491 24.323 63.621 1.00 24.11 209 PHE A O 1
ATOM 3155 N N . ARG A 1 210 ? 24.572 24.610 64.450 1.00 20.08 210 ARG A N 1
ATOM 3156 C CA . ARG A 1 210 ? 25.226 23.706 63.517 1.00 20.16 210 ARG A CA 1
ATOM 3157 C C . ARG A 1 210 ? 25.555 22.381 64.194 1.00 21.03 210 ARG A C 1
ATOM 3158 O O . ARG A 1 210 ? 26.015 22.352 65.337 1.00 19.50 210 ARG A O 1
ATOM 3179 N N . ALA A 1 211 ? 25.309 21.288 63.481 1.00 19.65 211 ALA A N 1
ATOM 3180 C CA . ALA A 1 211 ? 25.726 19.964 63.920 1.00 20.09 211 ALA A CA 1
ATOM 3181 C C . ALA A 1 211 ? 26.921 19.525 63.091 1.00 20.76 211 ALA A C 1
ATOM 3182 O O . ALA A 1 211 ? 26.941 19.712 61.875 1.00 22.91 211 ALA A O 1
ATOM 3189 N N . GLU A 1 212 ? 27.917 18.950 63.758 1.00 20.50 212 GLU A N 1
ATOM 3190 C CA . GLU A 1 212 ? 29.121 18.462 63.093 1.00 21.83 212 GLU A CA 1
ATOM 3191 C C . GLU A 1 212 ? 29.449 17.057 63.582 1.00 20.79 212 GLU A C 1
ATOM 3192 O O . GLU A 1 212 ? 29.867 16.873 64.726 1.00 18.88 212 GLU A O 1
ATOM 3204 N N . SER A 1 213 ? 29.273 16.069 62.708 1.00 18.52 213 SER A N 1
ATOM 3205 C CA . SER A 1 213 ? 29.363 14.667 63.107 1.00 19.43 213 SER A CA 1
ATOM 3206 C C . SER A 1 213 ? 30.692 13.991 62.766 1.00 19.87 213 SER A C 1
ATOM 3207 O O . SER A 1 213 ? 30.916 12.848 63.160 1.00 22.65 213 SER A O 1
ATOM 3215 N N . ARG A 1 214 ? 31.566 14.681 62.038 1.00 21.84 214 ARG A N 1
ATOM 3216 C CA . ARG A 1 214 ? 32.871 14.118 61.690 1.00 20.00 214 ARG A CA 1
ATOM 3217 C C . ARG A 1 214 ? 33.681 13.807 62.939 1.00 24.69 214 ARG A C 1
ATOM 3218 O O . ARG A 1 214 ? 33.636 14.550 63.919 1.00 21.35 214 ARG A O 1
ATOM 3239 N N . ARG A 1 215 ? 34.431 12.712 62.901 1.00 21.15 215 ARG A N 1
ATOM 3240 C CA . ARG A 1 215 ? 35.308 12.376 64.007 1.00 22.90 215 ARG A CA 1
ATOM 3241 C C . ARG A 1 215 ? 36.457 13.372 64.068 1.00 21.95 215 ARG A C 1
ATOM 3242 O O . ARG A 1 215 ? 37.035 13.744 63.043 1.00 20.54 215 ARG A O 1
ATOM 3263 N N . ILE A 1 216 ? 36.758 13.817 65.281 1.00 18.71 216 ILE A N 1
ATOM 3264 C CA . ILE A 1 216 ? 37.867 14.724 65.538 1.00 21.49 216 ILE A CA 1
ATOM 3265 C C . ILE A 1 216 ? 39.153 13.934 65.739 1.00 24.26 216 ILE A C 1
ATOM 3266 O O . ILE A 1 216 ? 39.251 13.103 66.644 1.00 22.75 216 ILE A O 1
ATOM 3282 N N . GLU A 1 217 ? 40.137 14.212 64.892 1.00 21.54 217 GLU A N 1
ATOM 3283 C CA . GLU A 1 217 ? 41.418 13.524 64.938 1.00 19.84 217 GLU A CA 1
ATOM 3284 C C . GLU A 1 217 ? 42.416 14.247 65.833 1.00 21.68 217 GLU A C 1
ATOM 3285 O O . GLU A 1 217 ? 43.274 13.616 66.444 1.00 23.21 217 GLU A O 1
ATOM 3297 N N . LYS A 1 218 ? 42.317 15.570 65.899 1.00 20.32 218 LYS A N 1
ATOM 3298 C CA . LYS A 1 218 ? 43.248 16.347 66.710 1.00 18.56 218 LYS A CA 1
ATOM 3299 C C . LYS A 1 218 ? 42.711 17.728 67.071 1.00 19.45 218 LYS A C 1
ATOM 3300 O O . LYS A 1 218 ? 42.043 18.385 66.270 1.00 17.87 218 LYS A O 1
ATOM 3319 N N . LEU A 1 219 ? 43.016 18.148 68.295 1.00 18.43 219 LEU A N 1
ATOM 3320 C CA . LEU A 1 219 ? 42.708 19.487 68.787 1.00 20.72 219 LEU A CA 1
ATOM 3321 C C . LEU A 1 219 ? 44.010 20.234 69.050 1.00 21.26 219 LEU A C 1
ATOM 3322 O O . LEU A 1 219 ? 44.873 19.733 69.769 1.00 20.11 219 LEU A O 1
ATOM 3338 N N . VAL A 1 220 ? 44.146 21.428 68.480 1.00 17.94 220 VAL A N 1
ATOM 3339 C CA . VAL A 1 220 ? 45.372 22.211 68.624 1.00 21.81 220 VAL A CA 1
ATOM 3340 C C . VAL A 1 220 ? 45.090 23.523 69.340 1.00 22.67 220 VAL A C 1
ATOM 3341 O O . VAL A 1 220 ? 44.315 24.351 68.863 1.00 21.07 220 VAL A O 1
ATOM 3354 N N . GLN A 1 221 ? 45.732 23.707 70.487 1.00 20.13 221 GLN A N 1
ATOM 3355 C CA . GLN A 1 221 ? 45.547 24.911 71.281 1.00 22.39 221 GLN A CA 1
ATOM 3356 C C . GLN A 1 221 ? 46.420 26.044 70.765 1.00 26.87 221 GLN A C 1
ATOM 3357 O O . GLN A 1 221 ? 47.629 25.888 70.609 1.00 28.59 221 GLN A O 1
ATOM 3371 N N . HIS A 1 222 ? 45.803 27.188 70.499 1.00 26.44 222 HIS A N 1
ATOM 3372 C CA . HIS A 1 222 ? 46.561 28.390 70.188 1.00 32.68 222 HIS A CA 1
ATOM 3373 C C . HIS A 1 222 ? 47.188 28.916 71.476 1.00 35.24 222 HIS A C 1
ATOM 3374 O O . HIS A 1 222 ? 46.505 29.007 72.497 1.00 30.63 222 HIS A O 1
ATOM 3388 N N . PRO A 1 223 ? 48.487 29.261 71.444 1.00 38.73 223 PRO A N 1
ATOM 3389 C CA . PRO A 1 223 ? 49.124 29.688 72.700 1.00 41.75 223 PRO A CA 1
ATOM 3390 C C . PRO A 1 223 ? 48.636 31.045 73.216 1.00 35.52 223 PRO A C 1
ATOM 3391 O O . PRO A 1 223 ? 48.509 31.227 74.424 1.00 43.27 223 PRO A O 1
ATOM 3402 N N . GLU A 1 224 ? 48.364 31.975 72.310 1.00 43.05 224 GLU A N 1
ATOM 3403 C CA . GLU A 1 224 ? 47.936 33.322 72.679 1.00 53.54 224 GLU A CA 1
ATOM 3404 C C . GLU A 1 224 ? 46.600 33.353 73.427 1.00 47.07 224 GLU A C 1
ATOM 3405 O O . GLU A 1 224 ? 46.381 34.212 74.283 1.00 41.71 224 GLU A O 1
ATOM 3417 N N . ARG A 1 225 ? 45.715 32.414 73.104 1.00 43.06 225 ARG A N 1
ATOM 3418 C CA . ARG A 1 225 ? 44.291 32.582 73.382 1.00 33.67 225 ARG A CA 1
ATOM 3419 C C . ARG A 1 225 ? 43.542 31.264 73.569 1.00 25.46 225 ARG A C 1
ATOM 3420 O O . ARG A 1 225 ? 44.143 30.191 73.598 1.00 27.01 225 ARG A O 1
ATOM 3441 N N . ALA A 1 226 ? 42.220 31.363 73.684 1.00 20.85 226 ALA A N 1
ATOM 3442 C CA . ALA A 1 226 ? 41.362 30.198 73.890 1.00 23.57 226 ALA A CA 1
ATOM 3443 C C . ALA A 1 226 ? 41.099 29.457 72.585 1.00 19.33 226 ALA A C 1
ATOM 3444 O O . ALA A 1 226 ? 40.787 28.268 72.592 1.00 19.60 226 ALA A O 1
ATOM 3451 N N . GLN A 1 227 ? 41.220 30.170 71.469 1.00 21.10 227 GLN A N 1
ATOM 3452 C CA . GLN A 1 227 ? 40.932 29.610 70.152 1.00 18.88 227 GLN A CA 1
ATOM 3453 C C . GLN A 1 227 ? 41.719 28.327 69.885 1.00 20.83 227 GLN A C 1
ATOM 3454 O O . GLN A 1 227 ? 42.888 28.209 70.268 1.00 22.01 227 GLN A O 1
ATOM 3468 N N . MET A 1 228 ? 41.062 27.372 69.234 1.00 18.85 228 MET A N 1
ATOM 3469 C CA . MET A 1 228 ? 41.678 26.098 68.877 1.00 21.02 228 MET A CA 1
ATOM 3470 C C . MET A 1 228 ? 41.432 25.765 67.417 1.00 19.47 228 MET A C 1
ATOM 3471 O O . MET A 1 228 ? 40.494 26.279 66.812 1.00 20.33 228 MET A O 1
ATOM 3485 N N . GLU A 1 229 ? 42.279 24.896 66.867 1.00 22.25 229 GLU A N 1
ATOM 3486 C CA . GLU A 1 229 ? 42.027 24.269 65.576 1.00 20.06 229 GLU A CA 1
ATOM 3487 C C . GLU A 1 229 ? 41.437 22.883 65.803 1.00 22.61 229 GLU A C 1
ATOM 3488 O O . GLU A 1 229 ? 41.970 22.093 66.588 1.00 23.32 229 GLU A O 1
ATOM 3500 N N . VAL A 1 230 ? 40.337 22.597 65.117 1.00 17.49 230 VAL A N 1
ATOM 3501 C CA . VAL A 1 230 ? 39.723 21.277 65.149 1.00 19.23 230 VAL A CA 1
ATOM 3502 C C . VAL A 1 230 ? 40.026 20.550 63.844 1.00 22.51 230 VAL A C 1
ATOM 3503 O O . VAL A 1 230 ? 39.555 20.956 62.783 1.00 18.33 230 VAL A O 1
ATOM 3516 N N . HIS A 1 231 ? 40.816 19.483 63.932 1.00 20.64 231 HIS A N 1
ATOM 3517 C CA . HIS A 1 231 ? 41.187 18.688 62.764 1.00 20.83 231 HIS A CA 1
ATOM 3518 C C . HIS A 1 231 ? 40.337 17.429 62.696 1.00 25.20 231 HIS A C 1
ATOM 3519 O O . HIS A 1 231 ? 40.290 16.653 63.654 1.00 18.93 231 HIS A O 1
ATOM 3533 N N . PHE A 1 232 ? 39.672 17.230 61.561 1.00 21.46 232 PHE A N 1
ATOM 3534 C CA . PHE A 1 232 ? 38.764 16.102 61.390 1.00 22.08 232 PHE A CA 1
ATOM 3535 C C . PHE A 1 232 ? 39.438 14.918 60.712 1.00 25.23 232 PHE A C 1
ATOM 3536 O O . PHE A 1 232 ? 40.502 15.047 60.103 1.00 24.08 232 PHE A O 1
ATOM 3553 N N . GLU A 1 233 ? 38.783 13.767 60.815 1.00 21.94 233 GLU A N 1
ATOM 3554 C CA . GLU A 1 233 ? 39.285 12.513 60.270 1.00 29.37 233 GLU A CA 1
ATOM 3555 C C . GLU A 1 233 ? 39.501 12.585 58.757 1.00 29.24 233 GLU A C 1
ATOM 3556 O O . GLU A 1 233 ? 40.296 11.831 58.205 1.00 26.26 233 GLU A O 1
ATOM 3568 N N . ASP A 1 234 ? 38.788 13.491 58.094 1.00 28.06 234 ASP A N 1
ATOM 3569 C CA . ASP A 1 234 ? 38.841 13.595 56.635 1.00 26.63 234 ASP A CA 1
ATOM 3570 C C . ASP A 1 234 ? 39.991 14.483 56.144 1.00 29.69 234 ASP A C 1
ATOM 3571 O O . ASP A 1 234 ? 40.139 14.706 54.944 1.00 32.09 234 ASP A O 1
ATOM 3580 N N . GLY A 1 235 ? 40.797 14.989 57.074 1.00 26.33 235 GLY A N 1
ATOM 3581 C CA . GLY A 1 235 ? 41.944 15.808 56.727 1.00 25.79 235 GLY A CA 1
ATOM 3582 C C . GLY A 1 235 ? 41.661 17.298 56.724 1.00 28.39 235 GLY A C 1
ATOM 3583 O O . GLY A 1 235 ? 42.590 18.104 56.680 1.00 30.19 235 GLY A O 1
ATOM 3587 N N . GLN A 1 236 ? 40.385 17.671 56.772 1.00 26.65 236 GLN A N 1
ATOM 3588 C CA . GLN A 1 236 ? 40.011 19.080 56.822 1.00 25.36 236 GLN A CA 1
ATOM 3589 C C . GLN A 1 236 ? 40.012 19.573 58.264 1.00 26.95 236 GLN A C 1
ATOM 3590 O O . GLN A 1 236 ? 40.044 18.772 59.201 1.00 24.03 236 GLN A O 1
ATOM 3604 N N . SER A 1 237 ? 39.986 20.892 58.435 1.00 23.97 237 SER A N 1
ATOM 3605 C CA . SER A 1 237 ? 40.010 21.487 59.765 1.00 22.59 237 SER A CA 1
ATOM 3606 C C . SER A 1 237 ? 39.301 22.835 59.802 1.00 26.84 237 SER A C 1
ATOM 3607 O O . SER A 1 237 ? 38.978 23.417 58.763 1.00 22.69 237 SER A O 1
ATOM 3615 N N . GLU A 1 238 ? 39.069 23.325 61.014 1.00 21.21 238 GLU A N 1
ATOM 3616 C CA . GLU A 1 238 ? 38.430 24.617 61.219 1.00 22.85 238 GLU A CA 1
ATOM 3617 C C . GLU A 1 238 ? 38.878 25.201 62.553 1.00 26.71 238 GLU A C 1
ATOM 3618 O O . GLU A 1 238 ? 39.411 24.487 63.406 1.00 26.55 238 GLU A O 1
ATOM 3630 N N . THR A 1 239 ? 38.659 26.499 62.722 1.00 20.09 239 THR A N 1
ATOM 3631 C CA . THR A 1 239 ? 38.965 27.178 63.970 1.00 26.39 239 THR A CA 1
ATOM 36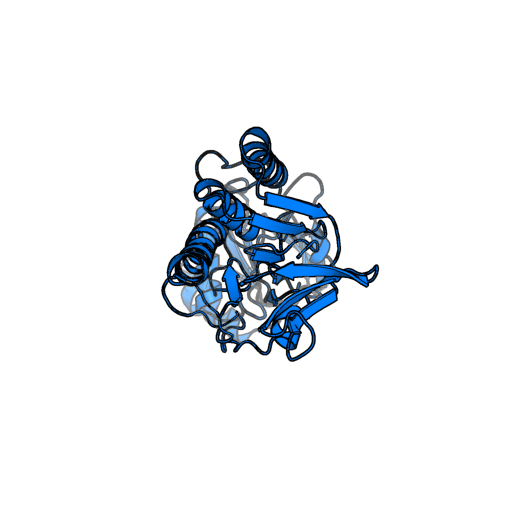32 C C . THR A 1 239 ? 37.683 27.329 64.787 1.00 24.75 239 THR A C 1
ATOM 3633 O O . THR A 1 239 ? 36.606 27.517 64.224 1.00 22.46 239 THR A O 1
ATOM 3644 N N . VAL A 1 240 ? 37.798 27.222 66.109 1.00 24.51 240 VAL A N 1
ATOM 3645 C CA . VAL A 1 240 ? 36.664 27.455 66.999 1.00 19.83 240 VAL A CA 1
ATOM 3646 C C . VAL A 1 240 ? 37.136 28.269 68.200 1.00 17.83 240 VAL A C 1
ATOM 3647 O O . VAL A 1 240 ? 38.245 28.074 68.694 1.00 16.75 240 VAL A O 1
ATOM 3660 N N . GLY A 1 241 ? 36.296 29.190 68.658 1.00 19.58 241 GLY A N 1
ATOM 3661 C CA . GLY A 1 241 ? 36.688 30.128 69.695 1.00 16.74 241 GLY A CA 1
ATOM 3662 C C . GLY A 1 241 ? 36.870 29.499 71.064 1.00 19.22 241 GLY A C 1
ATOM 3663 O O . GLY A 1 241 ? 37.674 29.970 71.872 1.00 20.40 241 GLY A O 1
ATOM 3667 N N . PHE A 1 242 ? 36.111 28.441 71.324 1.00 18.76 242 PHE A N 1
ATOM 3668 C CA . PHE A 1 242 ? 36.171 27.710 72.588 1.00 16.30 242 PHE A CA 1
ATOM 3669 C C . PHE A 1 242 ? 35.316 26.452 72.472 1.00 17.20 242 PHE A C 1
ATOM 3670 O O . PHE A 1 242 ? 34.529 26.324 71.537 1.00 18.04 242 PHE A O 1
ATOM 3687 N N . ILE A 1 243 ? 35.473 25.532 73.420 1.00 16.18 243 ILE A N 1
ATOM 3688 C CA . ILE A 1 243 ? 34.654 24.323 73.471 1.00 14.89 243 ILE A CA 1
ATOM 3689 C C . ILE A 1 243 ? 34.223 24.048 74.904 1.00 15.10 243 ILE A C 1
ATOM 3690 O O . ILE A 1 243 ? 35.038 24.117 75.823 1.00 15.95 243 ILE A O 1
ATOM 3706 N N . VAL A 1 244 ? 32.944 23.739 75.095 1.00 15.53 244 VAL A N 1
ATOM 3707 C CA . VAL A 1 244 ? 32.469 23.294 76.400 1.00 15.15 244 VAL A CA 1
ATOM 3708 C C . VAL A 1 244 ? 32.299 21.773 76.394 1.00 17.10 244 VAL A C 1
ATOM 3709 O O . VAL A 1 244 ? 31.749 21.196 75.455 1.00 15.42 244 VAL A O 1
ATOM 3722 N N . HIS A 1 245 ? 32.809 21.135 77.443 1.00 15.91 245 HIS A N 1
ATOM 3723 C CA . HIS A 1 245 ? 32.692 19.695 77.621 1.00 14.88 245 HIS A CA 1
ATOM 3724 C C . HIS A 1 245 ? 32.829 19.340 79.092 1.00 18.16 245 HIS A C 1
ATOM 3725 O O . HIS A 1 245 ? 33.689 19.884 79.781 1.00 18.42 245 HIS A O 1
ATOM 3739 N N . ARG A 1 246 ? 32.000 18.409 79.554 1.00 18.48 246 ARG A N 1
ATOM 3740 C CA . ARG A 1 246 ? 31.982 18.010 80.958 1.00 19.94 246 ARG A CA 1
ATOM 3741 C C . ARG A 1 246 ? 32.434 16.555 81.122 1.00 17.44 246 ARG A C 1
ATOM 3742 O O . ARG A 1 246 ? 31.620 15.634 81.038 1.00 16.67 246 ARG A O 1
ATOM 3763 N N . PRO A 1 247 ? 33.740 16.342 81.338 1.00 15.33 247 PRO A N 1
ATOM 3764 C CA . PRO A 1 247 ? 34.234 14.982 81.586 1.00 18.16 247 PRO A CA 1
ATOM 3765 C C . PRO A 1 247 ? 33.550 14.341 82.785 1.00 18.03 247 PRO A C 1
ATOM 3766 O O . PRO A 1 247 ? 33.105 15.053 83.683 1.00 13.79 247 PRO A O 1
ATOM 3777 N N . ARG A 1 248 ? 33.457 13.019 82.793 1.00 15.65 248 ARG A N 1
ATOM 3778 C CA . ARG A 1 248 ? 33.048 12.313 83.999 1.00 18.96 248 ARG A CA 1
ATOM 3779 C C . ARG A 1 248 ? 34.177 12.431 85.017 1.00 20.34 248 ARG A C 1
ATOM 3780 O O . ARG A 1 248 ? 35.316 12.710 84.649 1.00 16.76 248 ARG A O 1
ATOM 3801 N N . THR A 1 249 ? 33.859 12.239 86.292 1.00 17.59 249 THR A N 1
ATOM 3802 C CA . THR A 1 249 ? 34.849 12.375 87.354 1.00 17.69 249 THR A CA 1
ATOM 3803 C C . THR A 1 249 ? 34.963 11.099 88.170 1.00 18.53 249 THR A C 1
ATOM 3804 O O . THR A 1 249 ? 34.118 10.210 88.081 1.00 17.84 249 THR A O 1
ATOM 3815 N N . SER A 1 250 ? 36.018 11.027 88.971 1.00 19.44 250 SER A N 1
ATOM 3816 C CA . SER A 1 250 ? 36.241 9.903 89.864 1.00 20.41 250 SER A CA 1
ATOM 3817 C C . SER A 1 250 ? 36.753 10.420 91.203 1.00 19.93 250 SER A C 1
ATOM 3818 O O . SER A 1 250 ? 37.629 11.283 91.246 1.00 17.55 250 SER A O 1
ATOM 3826 N N . ILE A 1 251 ? 36.199 9.902 92.292 1.00 18.93 251 ILE A N 1
ATOM 3827 C CA . ILE A 1 251 ? 36.646 10.291 93.626 1.00 21.14 251 ILE A CA 1
ATOM 3828 C C . ILE A 1 251 ? 38.092 9.856 93.833 1.00 18.86 251 ILE A C 1
ATOM 3829 O O . ILE A 1 251 ? 38.486 8.764 93.432 1.00 16.34 251 ILE A O 1
ATOM 3845 N N . ARG A 1 252 ? 38.881 10.724 94.456 1.00 19.23 252 ARG A N 1
ATOM 3846 C CA . ARG A 1 252 ? 40.309 10.476 94.625 1.00 18.66 252 ARG A CA 1
ATOM 3847 C C . ARG A 1 252 ? 40.590 9.611 95.848 1.00 23.45 252 ARG A C 1
ATOM 3848 O O . ARG A 1 252 ? 39.826 9.618 96.813 1.00 19.87 252 ARG A O 1
ATOM 3869 N N . GLY A 1 253 ? 41.685 8.858 95.789 1.00 22.07 253 GLY A N 1
ATOM 3870 C CA . GLY A 1 253 ? 42.172 8.110 96.933 1.00 19.62 253 GLY A CA 1
ATOM 3871 C C . GLY A 1 253 ? 41.433 6.811 97.200 1.00 20.09 253 GLY A C 1
ATOM 3872 O O . GLY A 1 253 ? 40.401 6.538 96.592 1.00 21.48 253 GLY A O 1
ATOM 3876 N N . PRO A 1 254 ? 41.965 5.991 98.121 1.00 19.24 254 PRO A N 1
ATOM 3877 C CA . PRO A 1 254 ? 41.340 4.723 98.506 1.00 21.49 254 PRO A CA 1
ATOM 3878 C C . PRO A 1 254 ? 40.441 4.845 99.733 1.00 21.00 254 PRO A C 1
ATOM 3879 O O . PRO A 1 254 ? 39.930 3.840 100.219 1.00 20.44 254 PRO A O 1
ATOM 3890 N N . PHE A 1 255 ? 40.243 6.070 100.212 1.00 19.77 255 PHE A N 1
ATOM 3891 C CA . PHE A 1 255 ? 39.647 6.296 101.523 1.00 19.89 255 PHE A CA 1
ATOM 3892 C C . PHE A 1 255 ? 38.198 5.827 101.619 1.00 22.02 255 PHE A C 1
ATOM 3893 O O . PHE A 1 255 ? 37.816 5.180 102.598 1.00 20.31 255 PHE A O 1
ATOM 3910 N N . ALA A 1 256 ? 37.395 6.147 100.611 1.00 18.59 256 ALA A N 1
ATOM 3911 C CA . ALA A 1 256 ? 35.992 5.753 100.619 1.00 21.89 256 ALA A CA 1
ATOM 3912 C C . ALA A 1 256 ? 35.876 4.233 100.694 1.00 21.79 256 ALA A C 1
ATOM 3913 O O . ALA A 1 256 ? 35.084 3.695 101.469 1.00 23.80 256 ALA A O 1
ATOM 3920 N N . GLU A 1 257 ? 36.683 3.545 99.896 1.00 23.51 257 GLU A N 1
ATOM 3921 C CA . GLU A 1 257 ? 36.668 2.088 99.866 1.00 26.67 257 GLU A CA 1
ATOM 3922 C C . GLU A 1 257 ? 37.143 1.504 101.197 1.00 21.73 257 GLU A C 1
ATOM 3923 O O . GLU A 1 257 ? 36.567 0.543 101.702 1.00 25.29 257 GLU A O 1
ATOM 3935 N N . GLN A 1 258 ? 38.195 2.089 101.759 1.00 23.06 258 GLN A N 1
ATOM 3936 C CA . GLN A 1 258 ? 38.760 1.600 103.014 1.00 22.43 258 GLN A CA 1
ATOM 3937 C C . GLN A 1 258 ? 37.761 1.672 104.165 1.00 23.46 258 GLN A C 1
ATOM 3938 O O . GLN A 1 258 ? 37.710 0.774 105.005 1.00 23.46 258 GLN A O 1
ATOM 3952 N N . LEU A 1 259 ? 36.966 2.739 104.201 1.00 22.49 259 LEU A N 1
ATOM 3953 C CA . LEU A 1 259 ? 35.996 2.942 105.279 1.00 22.07 259 LEU A CA 1
ATOM 3954 C C . LEU A 1 259 ? 34.700 2.171 105.041 1.00 21.07 259 LEU A C 1
ATOM 3955 O O . LEU A 1 259 ? 33.978 1.852 105.986 1.00 22.26 259 LEU A O 1
ATOM 3971 N N . GLY A 1 260 ? 34.406 1.879 103.776 1.00 24.00 260 GLY A N 1
ATOM 3972 C CA . GLY A 1 260 ? 33.195 1.163 103.419 1.00 23.02 260 GLY A CA 1
ATOM 3973 C C . GLY A 1 260 ? 31.953 2.037 103.410 1.00 24.42 260 GLY A C 1
ATOM 3974 O O . GLY A 1 260 ? 30.847 1.554 103.657 1.00 23.03 260 GLY A O 1
ATOM 3978 N N . VAL A 1 261 ? 32.131 3.325 103.130 1.00 22.88 261 VAL A N 1
ATOM 3979 C CA . VAL A 1 261 ? 31.001 4.247 103.029 1.00 24.29 261 VAL A CA 1
ATOM 3980 C C . VAL A 1 261 ? 30.164 3.927 101.794 1.00 25.76 261 VAL A C 1
ATOM 3981 O O . VAL A 1 261 ? 30.697 3.511 100.767 1.00 22.49 261 VAL A O 1
ATOM 3994 N N . GLU A 1 262 ? 28.852 4.118 101.901 1.00 22.49 262 GLU A N 1
ATOM 3995 C CA . GLU A 1 262 ? 27.944 3.843 100.790 1.00 26.17 262 GLU A CA 1
ATOM 3996 C C . GLU A 1 262 ? 28.056 4.909 99.703 1.00 27.60 262 GLU A C 1
ATOM 3997 O O . GLU A 1 262 ? 28.116 6.106 99.998 1.00 23.49 262 GLU A O 1
ATOM 4009 N N . MET A 1 263 ? 28.082 4.455 98.451 1.00 24.69 263 MET A N 1
ATOM 4010 C CA . MET A 1 263 ? 28.141 5.334 97.288 1.00 23.62 263 MET A CA 1
ATOM 4011 C C . MET A 1 263 ? 26.761 5.464 96.653 1.00 26.30 263 MET A C 1
ATOM 4012 O O . MET A 1 263 ? 25.910 4.599 96.834 1.00 32.13 263 MET A O 1
ATOM 4026 N N . THR A 1 264 ? 26.547 6.544 95.908 1.00 26.37 264 THR A N 1
ATOM 4027 C CA . THR A 1 264 ? 25.297 6.737 95.180 1.00 29.75 264 THR A CA 1
ATOM 4028 C C . THR A 1 264 ? 25.479 6.303 93.730 1.00 25.86 264 THR A C 1
ATOM 4029 O O . THR A 1 264 ? 26.608 6.181 93.260 1.00 27.32 264 THR A O 1
ATOM 4040 N N . PRO A 1 265 ? 24.368 6.068 93.015 1.00 33.92 265 PRO A N 1
ATOM 4041 C CA . PRO A 1 265 ? 24.467 5.715 91.593 1.00 30.01 265 PRO A CA 1
ATOM 4042 C C . PRO A 1 265 ? 25.185 6.790 90.777 1.00 29.93 265 PRO A C 1
ATOM 4043 O O . PRO A 1 265 ? 25.895 6.460 89.831 1.00 29.27 265 PRO A O 1
ATOM 4054 N N . GLU A 1 266 ? 25.001 8.055 91.148 1.00 28.30 266 GLU A N 1
ATOM 4055 C CA . GLU A 1 266 ? 25.680 9.165 90.479 1.00 27.82 266 GLU A CA 1
ATOM 4056 C C . GLU A 1 266 ? 27.197 9.073 90.658 1.00 27.73 266 GLU A C 1
ATOM 4057 O O . GLU A 1 266 ? 27.957 9.519 89.800 1.00 26.98 266 GLU A O 1
ATOM 4069 N N . GLY A 1 267 ? 27.627 8.498 91.779 1.00 25.58 267 GLY A N 1
ATOM 4070 C CA . GLY A 1 267 ? 29.036 8.229 92.016 1.00 26.15 267 GLY A CA 1
ATOM 4071 C C . GLY A 1 267 ? 29.599 8.882 93.267 1.00 26.18 267 GLY A C 1
ATOM 4072 O O . GLY A 1 267 ? 30.646 8.467 93.766 1.00 27.69 267 GLY A O 1
ATOM 4076 N N . HIS A 1 268 ? 28.920 9.903 93.777 1.00 25.38 268 HIS A N 1
ATOM 4077 C CA . HIS A 1 268 ? 29.414 10.611 94.952 1.00 22.54 268 HIS A CA 1
ATOM 4078 C C . HIS A 1 268 ? 29.072 9.830 96.215 1.00 21.12 268 HIS A C 1
ATOM 4079 O O . HIS A 1 268 ? 28.205 8.954 96.204 1.00 20.03 268 HIS A O 1
ATOM 4093 N N . ILE A 1 269 ? 29.770 10.140 97.299 1.00 19.17 269 ILE A N 1
ATOM 4094 C CA . ILE A 1 269 ? 29.527 9.483 98.578 1.00 19.51 269 ILE A CA 1
ATOM 4095 C C . ILE A 1 269 ? 28.155 9.876 99.117 1.00 18.45 269 ILE A C 1
ATOM 4096 O O . ILE A 1 269 ? 27.813 11.057 99.162 1.00 20.23 269 ILE A O 1
ATOM 4112 N N . LYS A 1 270 ? 27.375 8.881 99.529 1.00 19.93 270 LYS A N 1
ATOM 4113 C CA . LYS A 1 270 ? 26.027 9.125 100.028 1.00 21.44 270 LYS A CA 1
ATOM 4114 C C . LYS A 1 270 ? 26.063 9.960 101.305 1.00 18.57 270 LYS A C 1
ATOM 4115 O O . LYS A 1 270 ? 26.851 9.689 102.208 1.00 20.09 270 LYS A O 1
ATOM 4134 N N . THR A 1 271 ? 25.201 10.972 101.367 1.00 18.46 271 THR A N 1
ATOM 4135 C CA . THR A 1 271 ? 25.162 11.898 102.496 1.00 21.92 271 THR A CA 1
ATOM 4136 C C . THR A 1 271 ? 23.847 11.827 103.259 1.00 25.52 271 THR A C 1
ATOM 4137 O O . THR A 1 271 ? 22.787 11.577 102.681 1.00 23.23 271 THR A O 1
ATOM 4148 N N . GLN A 1 272 ? 23.944 12.056 104.565 1.00 20.11 272 GLN A N 1
ATOM 4149 C CA . GLN A 1 272 ? 22.795 12.175 105.452 1.00 21.26 272 GLN A CA 1
ATOM 4150 C C . GLN A 1 272 ? 22.532 13.645 105.776 1.00 22.49 272 GLN A C 1
ATOM 4151 O O . GLN A 1 272 ? 23.416 14.354 106.258 1.00 20.77 272 GLN A O 1
ATOM 4165 N N . PHE A 1 273 ? 21.310 14.093 105.515 1.00 23.70 273 PHE A N 1
ATOM 4166 C CA . PHE A 1 273 ? 20.903 15.464 105.806 1.00 23.39 273 PHE A CA 1
ATOM 4167 C C . PHE A 1 273 ? 20.918 15.721 107.319 1.00 23.90 273 PHE A C 1
ATOM 4168 O O . PHE A 1 273 ? 20.536 14.846 108.091 1.00 20.29 273 PHE A O 1
ATOM 4185 N N . PRO A 1 274 ? 21.358 16.915 107.755 1.00 24.13 274 PRO A N 1
ATOM 4186 C CA . PRO A 1 274 ? 21.904 18.063 107.022 1.00 23.08 274 PRO A CA 1
ATOM 4187 C C . PRO A 1 274 ? 23.428 18.215 107.114 1.00 20.54 274 PRO A C 1
ATOM 4188 O O . PRO A 1 274 ? 23.976 19.091 106.443 1.00 20.12 274 PRO A O 1
ATOM 4199 N N . PHE A 1 275 ? 24.095 17.396 107.927 1.00 17.87 275 PHE A N 1
ATOM 4200 C CA . PHE A 1 275 ? 25.521 17.594 108.204 1.00 19.15 275 PHE A CA 1
ATOM 4201 C C . PHE A 1 275 ? 26.419 16.764 107.292 1.00 18.66 275 PHE A C 1
ATOM 4202 O O . PHE A 1 275 ? 27.631 16.700 107.505 1.00 18.84 275 PHE A O 1
ATOM 4219 N N . ASN A 1 276 ? 25.823 16.138 106.280 1.00 16.36 276 ASN A N 1
ATOM 4220 C CA . ASN A 1 276 ? 26.567 15.353 105.295 1.00 16.77 276 ASN A CA 1
ATOM 4221 C C . ASN A 1 276 ? 27.361 14.207 105.909 1.00 19.09 276 ASN A C 1
ATOM 4222 O O . ASN A 1 276 ? 28.467 13.898 105.461 1.00 17.35 276 ASN A O 1
ATOM 4233 N N . GLU A 1 277 ? 26.796 13.572 106.931 1.00 15.08 277 GLU A N 1
ATOM 4234 C CA . GLU A 1 277 ? 27.411 12.386 107.500 1.00 17.60 277 GLU A CA 1
ATOM 4235 C C . GLU A 1 277 ? 27.264 11.225 106.518 1.00 17.53 277 GLU A C 1
ATOM 4236 O O . GLU A 1 277 ? 26.209 11.052 105.905 1.00 19.71 277 GLU A O 1
ATOM 4248 N N . THR A 1 278 ? 28.329 10.447 106.358 1.00 17.37 278 THR A N 1
ATOM 4249 C CA . THR A 1 278 ? 28.291 9.241 105.535 1.00 19.24 278 THR A CA 1
ATOM 4250 C C . THR A 1 278 ? 27.585 8.111 106.278 1.00 21.63 278 THR A C 1
ATOM 4251 O O . THR A 1 278 ? 27.122 8.296 107.402 1.00 17.23 278 THR A O 1
ATOM 4262 N N . THR A 1 279 ? 27.522 6.934 105.659 1.00 20.15 279 THR A N 1
ATOM 4263 C CA . THR A 1 279 ? 26.888 5.778 106.288 1.00 19.27 279 THR A CA 1
ATOM 4264 C C . THR A 1 279 ? 27.768 5.190 107.395 1.00 21.51 279 THR A C 1
ATOM 4265 O O . THR A 1 279 ? 27.343 4.291 108.117 1.00 21.83 279 THR A O 1
ATOM 4276 N N . VAL A 1 280 ? 28.992 5.698 107.518 1.00 22.71 280 VAL A N 1
ATOM 4277 C CA . VAL A 1 280 ? 29.870 5.344 108.633 1.00 21.21 280 VAL A CA 1
ATOM 4278 C C . VAL A 1 280 ? 29.822 6.454 109.684 1.00 21.97 280 VAL A C 1
ATOM 4279 O O . VAL A 1 280 ? 30.242 7.583 109.424 1.00 18.99 280 VAL A O 1
ATOM 4292 N N . SER A 1 281 ? 29.305 6.131 110.867 1.00 19.42 281 SER A N 1
ATOM 4293 C CA . SER A 1 281 ? 29.129 7.126 111.923 1.00 20.07 281 SER A CA 1
ATOM 4294 C C . SER A 1 281 ? 30.446 7.803 112.278 1.00 21.03 281 SER A C 1
ATOM 4295 O O . SER A 1 281 ? 31.466 7.140 112.461 1.00 21.42 281 SER A O 1
ATOM 4303 N N . GLY A 1 282 ? 30.418 9.130 112.361 1.00 20.79 282 GLY A N 1
ATOM 4304 C CA . GLY A 1 282 ? 31.598 9.899 112.717 1.00 19.21 282 GLY A CA 1
ATOM 4305 C C . GLY A 1 282 ? 32.431 10.303 111.515 1.00 17.65 282 GLY A C 1
ATOM 4306 O O . GLY A 1 282 ? 33.410 11.035 111.655 1.00 17.60 282 GLY A O 1
ATOM 4310 N N . VAL A 1 283 ? 32.043 9.822 110.334 1.00 16.67 283 VAL A N 1
ATOM 4311 C CA . VAL A 1 283 ? 32.704 10.193 109.082 1.00 17.63 283 VAL A CA 1
ATOM 4312 C C . VAL A 1 283 ? 31.764 11.035 108.221 1.00 18.71 283 VAL A C 1
ATOM 4313 O O . VAL A 1 283 ? 30.638 10.624 107.930 1.00 16.54 283 VAL A O 1
ATOM 4326 N N . PHE A 1 284 ? 32.244 12.211 107.823 1.00 15.82 284 PHE A N 1
ATOM 4327 C CA . PHE A 1 284 ? 31.471 13.152 107.022 1.00 16.70 284 PHE A CA 1
ATOM 4328 C C . PHE A 1 284 ? 32.166 13.387 105.690 1.00 17.53 284 PHE A C 1
ATOM 4329 O O . PHE A 1 284 ? 33.343 13.061 105.532 1.00 17.66 284 PHE A O 1
ATOM 4346 N N . VAL A 1 285 ? 31.434 13.941 104.729 1.00 15.24 285 VAL A N 1
ATOM 4347 C CA . VAL A 1 285 ? 32.007 14.250 103.427 1.00 16.16 285 VAL A CA 1
ATOM 4348 C C . VAL A 1 285 ? 31.607 15.661 103.008 1.00 16.65 285 VAL A C 1
ATOM 4349 O O . VAL A 1 285 ? 30.491 16.113 103.272 1.00 16.52 285 VAL A O 1
ATOM 4362 N N . ALA A 1 286 ? 32.539 16.359 102.372 1.00 14.76 286 ALA A N 1
ATOM 4363 C CA . ALA A 1 286 ? 32.294 17.712 101.895 1.00 15.31 286 ALA A CA 1
ATOM 4364 C C . ALA A 1 286 ? 33.040 17.948 100.592 1.00 19.03 286 ALA A C 1
ATOM 4365 O O . ALA A 1 286 ? 34.164 17.471 100.409 1.00 15.33 286 ALA A O 1
ATOM 4372 N N . GLY A 1 287 ? 32.402 18.683 99.689 1.00 13.84 287 GLY A N 1
ATOM 4373 C CA . GLY A 1 287 ? 33.012 19.029 98.421 1.00 15.97 287 GLY A CA 1
ATOM 4374 C C . GLY A 1 287 ? 32.636 18.079 97.302 1.00 16.21 287 GLY A C 1
ATOM 4375 O O . GLY A 1 287 ? 31.625 17.374 97.382 1.00 14.48 287 GLY A O 1
ATOM 4379 N N . ASP A 1 288 ? 33.459 18.067 96.258 1.00 14.80 288 ASP A N 1
ATOM 4380 C CA . ASP A 1 288 ? 33.165 17.318 95.039 1.00 17.78 288 ASP A CA 1
ATOM 4381 C C . ASP A 1 288 ? 32.894 15.840 95.296 1.00 17.98 288 ASP A C 1
ATOM 4382 O O . ASP A 1 288 ? 32.123 15.214 94.575 1.00 19.70 288 ASP A O 1
ATOM 4391 N N . ALA A 1 289 ? 33.533 15.284 96.319 1.00 15.99 289 ALA A N 1
ATOM 4392 C CA . ALA A 1 289 ? 33.379 13.865 96.622 1.00 16.77 289 ALA A CA 1
ATOM 4393 C C . ALA A 1 289 ? 31.999 13.541 97.199 1.00 18.89 289 ALA A C 1
ATOM 4394 O O . ALA A 1 289 ? 31.634 12.368 97.303 1.00 16.74 289 ALA A O 1
ATOM 4401 N N . GLY A 1 290 ? 31.233 14.575 97.550 1.00 15.50 290 GLY A N 1
ATOM 4402 C CA . GLY A 1 290 ? 30.011 14.401 98.322 1.00 17.05 290 GLY A CA 1
ATOM 4403 C C . GLY A 1 290 ? 28.711 14.900 97.708 1.00 19.09 290 GLY A C 1
ATOM 4404 O O . GLY A 1 290 ? 27.685 14.911 98.386 1.00 19.94 290 GLY A O 1
ATOM 4408 N N . SER A 1 291 ? 28.731 15.321 96.446 1.00 18.33 291 SER A N 1
ATOM 4409 C CA . SER A 1 291 ? 27.482 15.670 95.769 1.00 19.30 291 SER A CA 1
ATOM 4410 C C . SER A 1 291 ? 27.642 15.668 94.256 1.00 19.97 291 SER A C 1
ATOM 4411 O O . SER A 1 291 ? 28.753 15.568 93.740 1.00 17.51 291 SER A O 1
ATOM 4419 N N . GLN A 1 292 ? 26.514 15.782 93.558 1.00 23.00 292 GLN A N 1
ATOM 4420 C CA . GLN A 1 292 ? 26.496 15.783 92.099 1.00 26.41 292 GLN A CA 1
ATOM 4421 C C . GLN A 1 292 ? 26.833 17.157 91.531 1.00 23.93 292 GLN A C 1
ATOM 4422 O O . GLN A 1 292 ? 27.064 17.299 90.330 1.00 23.34 292 GLN A O 1
ATOM 4436 N N . PHE A 1 293 ? 26.844 18.166 92.398 1.00 19.32 293 PHE A N 1
ATOM 4437 C CA . PHE A 1 293 ? 27.156 19.535 91.997 1.00 21.03 293 PHE A CA 1
ATOM 4438 C C . PHE A 1 293 ? 28.554 19.884 92.465 1.00 22.75 293 PHE A C 1
ATOM 4439 O O . PHE A 1 293 ? 28.750 20.393 93.569 1.00 20.44 293 PHE A O 1
ATOM 4456 N N . LYS A 1 294 ? 29.525 19.599 91.608 1.00 18.76 294 LYS A N 1
ATOM 4457 C CA . LYS A 1 294 ? 30.925 19.670 91.980 1.00 21.05 294 LYS A CA 1
ATOM 4458 C C . LYS A 1 294 ? 31.476 21.061 91.703 1.00 18.14 294 LYS A C 1
ATOM 4459 O O . LYS A 1 294 ? 32.338 21.245 90.841 1.00 19.65 294 LYS A O 1
ATOM 4478 N N . ILE A 1 295 ? 30.961 22.029 92.458 1.00 16.75 295 ILE A N 1
ATOM 4479 C CA . ILE A 1 295 ? 31.303 23.439 92.292 1.00 18.14 295 ILE A CA 1
ATOM 4480 C C . ILE A 1 295 ? 31.775 24.055 93.605 1.00 18.12 295 ILE A C 1
ATOM 4481 O O . ILE A 1 295 ? 31.563 23.493 94.682 1.00 16.49 295 ILE A O 1
ATOM 4497 N N . GLY A 1 296 ? 32.395 25.227 93.512 1.00 15.78 296 GLY A N 1
ATOM 4498 C CA . GLY A 1 296 ? 33.053 25.838 94.653 1.00 19.90 296 GLY A CA 1
ATOM 4499 C C . GLY A 1 296 ? 32.136 26.261 95.789 1.00 18.68 296 GLY A C 1
ATOM 4500 O O . GLY A 1 296 ? 32.457 26.037 96.954 1.00 17.64 296 GLY A O 1
ATOM 4504 N N . THR A 1 297 ? 31.004 26.878 95.463 1.00 16.69 297 THR A N 1
ATOM 4505 C CA . THR A 1 297 ? 30.086 27.354 96.495 1.00 18.66 297 THR A CA 1
ATOM 4506 C C . THR A 1 297 ? 29.482 26.177 97.256 1.00 18.17 297 THR A C 1
ATOM 4507 O O . THR A 1 297 ? 29.207 26.273 98.455 1.00 17.30 297 THR A O 1
ATOM 4518 N N . GLN A 1 298 ? 29.285 25.064 96.557 1.00 15.95 298 GLN A N 1
ATOM 4519 C CA . GLN A 1 298 ? 28.808 23.837 97.188 1.00 18.29 298 GLN A CA 1
ATOM 4520 C C . GLN A 1 298 ? 29.865 23.296 98.151 1.00 16.44 298 GLN A C 1
ATOM 4521 O O . GLN A 1 298 ? 29.545 22.826 99.243 1.00 16.18 298 GLN A O 1
ATOM 4535 N N . ALA A 1 299 ? 31.125 23.366 97.741 1.00 15.65 299 ALA A N 1
ATOM 4536 C CA . ALA A 1 299 ? 32.224 22.920 98.591 1.00 16.43 299 ALA A CA 1
ATOM 4537 C C . ALA A 1 299 ? 32.260 23.716 99.897 1.00 16.61 299 ALA A C 1
ATOM 4538 O O . ALA A 1 299 ? 32.444 23.147 100.976 1.00 16.07 299 ALA A O 1
ATOM 4545 N N . VAL A 1 300 ? 32.086 25.031 99.792 1.00 15.41 300 VAL A N 1
ATOM 4546 C CA . VAL A 1 300 ? 32.098 25.904 100.965 1.00 18.95 300 VAL A CA 1
ATOM 4547 C C . VAL A 1 300 ? 30.984 25.549 101.946 1.00 17.60 300 VAL A C 1
ATOM 4548 O O . VAL A 1 300 ? 31.237 25.354 103.134 1.00 16.22 300 VAL A O 1
ATOM 4561 N N . VAL A 1 301 ? 29.750 25.468 101.458 1.00 15.57 301 VAL A N 1
ATOM 4562 C CA . VAL A 1 301 ? 28.622 25.213 102.348 1.00 15.61 301 VAL A CA 1
ATOM 4563 C C . VAL A 1 301 ? 28.698 23.801 102.940 1.00 14.78 301 VAL A C 1
ATOM 4564 O O . VAL A 1 301 ? 28.375 23.603 104.111 1.00 14.74 301 VAL A O 1
ATOM 4577 N N . MET A 1 302 ? 29.144 22.825 102.150 1.00 13.90 302 MET A N 1
ATOM 4578 C CA . MET A 1 302 ? 29.250 21.454 102.649 1.00 16.00 302 MET A CA 1
ATOM 4579 C C . MET A 1 302 ? 30.297 21.356 103.755 1.00 14.57 302 MET A C 1
ATOM 4580 O O . MET A 1 302 ? 30.138 20.585 104.698 1.00 14.30 302 MET A O 1
ATOM 4594 N N . GLY A 1 303 ? 31.367 22.136 103.636 1.00 14.55 303 GLY A N 1
ATOM 4595 C CA . GLY A 1 303 ? 32.407 22.145 104.650 1.00 15.83 303 GLY A CA 1
ATOM 4596 C C . GLY A 1 303 ? 31.892 22.684 105.970 1.00 16.70 303 GLY A C 1
ATOM 4597 O O . GLY A 1 303 ? 32.229 22.175 107.043 1.00 17.26 303 GLY A O 1
ATOM 4601 N N . ALA A 1 304 ? 31.060 23.717 105.890 1.00 14.88 304 ALA A N 1
ATOM 4602 C CA . ALA A 1 304 ? 30.477 24.324 107.078 1.00 16.36 304 ALA A CA 1
ATOM 4603 C C . ALA A 1 304 ? 29.536 23.346 107.781 1.00 17.86 304 ALA A C 1
ATOM 4604 O O . ALA A 1 304 ? 29.551 23.239 109.003 1.00 15.50 304 ALA A O 1
ATOM 4611 N N . PHE A 1 305 ? 28.726 22.625 107.011 1.00 15.85 305 PHE A N 1
ATOM 4612 C CA . PHE A 1 305 ? 27.767 21.700 107.603 1.00 15.20 305 PHE A CA 1
ATOM 4613 C C . PHE A 1 305 ? 28.455 20.431 108.128 1.00 15.63 305 PHE A C 1
ATOM 4614 O O . PHE A 1 305 ? 28.054 19.891 109.154 1.00 13.73 305 PHE A O 1
ATOM 4631 N N . ALA A 1 306 ? 29.489 19.961 107.433 1.00 15.75 306 ALA A N 1
ATOM 4632 C CA . ALA A 1 306 ? 30.272 18.824 107.919 1.00 17.68 306 ALA A CA 1
ATOM 4633 C C . ALA A 1 306 ? 30.914 19.169 109.261 1.00 16.90 306 ALA A C 1
ATOM 4634 O O . ALA A 1 306 ? 30.918 18.358 110.197 1.00 15.78 306 ALA A O 1
ATOM 4641 N N . ALA A 1 307 ? 31.456 20.379 109.350 1.00 14.09 307 ALA A N 1
ATOM 4642 C CA . ALA A 1 307 ? 32.015 20.869 110.604 1.00 16.16 307 ALA A CA 1
ATOM 4643 C C . ALA A 1 307 ? 30.939 20.880 111.679 1.00 15.76 307 ALA A C 1
ATOM 4644 O O . ALA A 1 307 ? 31.207 20.557 112.833 1.00 16.56 307 ALA A O 1
ATOM 4651 N N . GLY A 1 308 ? 29.720 21.243 111.289 1.00 16.93 308 GLY A N 1
ATOM 4652 C CA . GLY A 1 308 ? 28.594 21.273 112.209 1.00 16.03 308 GLY A CA 1
ATOM 4653 C C . GLY A 1 308 ? 28.312 19.922 112.840 1.00 17.40 308 GLY A C 1
ATOM 4654 O O . GLY A 1 308 ? 28.017 19.824 114.041 1.00 14.26 308 GLY A O 1
ATOM 4658 N N . GLY A 1 309 ? 28.399 18.876 112.026 1.00 18.15 309 GLY A N 1
ATOM 4659 C CA . GLY A 1 309 ? 28.168 17.524 112.495 1.00 14.39 309 GLY A CA 1
ATOM 4660 C C . GLY A 1 309 ? 29.241 17.098 113.476 1.00 14.57 309 GLY A C 1
ATOM 4661 O O . GLY A 1 309 ? 28.952 16.472 114.497 1.00 16.20 309 GLY A O 1
ATOM 4665 N N . VAL A 1 310 ? 30.485 17.442 113.162 1.00 16.37 310 VAL A N 1
ATOM 4666 C CA . VAL A 1 310 ? 31.610 17.166 114.048 1.00 16.23 310 VAL A CA 1
ATOM 4667 C C . VAL A 1 310 ? 31.412 17.865 115.385 1.00 19.14 310 VAL A C 1
ATOM 4668 O O . VAL A 1 310 ? 31.570 17.257 116.444 1.00 18.91 310 VAL A O 1
ATOM 4681 N N . GLN A 1 311 ? 31.066 19.148 115.324 1.00 17.08 311 GLN A N 1
ATOM 4682 C CA . GLN A 1 311 ? 30.884 19.955 116.526 1.00 17.57 311 GLN A CA 1
ATOM 4683 C C . GLN A 1 311 ? 29.808 19.353 117.421 1.00 17.81 311 GLN A C 1
ATOM 4684 O O . GLN A 1 311 ? 30.009 19.194 118.626 1.00 16.80 311 GLN A O 1
ATOM 4698 N N . MET A 1 312 ? 28.678 18.996 116.821 1.00 14.13 312 MET A N 1
ATOM 4699 C CA . MET A 1 312 ? 27.545 18.477 117.573 1.00 16.92 312 MET A CA 1
ATOM 4700 C C . MET A 1 312 ? 27.900 17.167 118.270 1.00 18.92 312 MET A C 1
ATOM 4701 O O . MET A 1 312 ? 27.573 16.969 119.443 1.00 18.73 312 MET A O 1
ATOM 4715 N N . GLN A 1 313 ? 28.572 16.275 117.550 1.00 18.81 313 GLN A N 1
ATOM 4716 C CA . GLN A 1 313 ? 28.897 14.960 118.091 1.00 18.12 313 GLN A CA 1
ATOM 4717 C C . GLN A 1 313 ? 30.020 15.037 119.122 1.00 21.98 313 GLN A C 1
ATOM 4718 O O . GLN A 1 313 ? 29.922 14.446 120.198 1.00 18.18 313 GLN A O 1
ATOM 4732 N N . VAL A 1 314 ? 31.081 15.771 118.803 1.00 16.38 314 VAL A N 1
ATOM 4733 C CA . VAL A 1 314 ? 32.217 15.872 119.712 1.00 17.39 314 VAL A CA 1
ATOM 4734 C C . VAL A 1 314 ? 31.794 16.567 121.004 1.00 21.97 314 VAL A C 1
ATOM 4735 O O . VAL A 1 314 ? 32.154 16.116 122.093 1.00 16.48 314 VAL A O 1
ATOM 4748 N N . ASN A 1 315 ? 31.018 17.645 120.887 1.00 17.63 315 ASN A N 1
ATOM 4749 C CA . ASN A 1 315 ? 30.504 18.344 122.066 1.00 16.93 315 ASN A CA 1
ATOM 4750 C C . ASN A 1 315 ? 29.738 17.397 122.986 1.00 17.60 315 ASN A C 1
ATOM 4751 O O . ASN A 1 315 ? 29.980 17.357 124.195 1.00 20.48 315 ASN A O 1
ATOM 4762 N N . ALA A 1 316 ? 28.817 16.633 122.405 1.00 17.42 316 ALA A N 1
ATOM 4763 C CA . ALA A 1 316 ? 27.981 15.718 123.177 1.00 20.20 316 ALA A CA 1
ATOM 4764 C C . ALA A 1 316 ? 28.821 14.642 123.864 1.00 23.04 316 ALA A C 1
ATOM 4765 O O . ALA A 1 316 ? 28.584 14.305 125.025 1.00 24.11 316 ALA A O 1
ATOM 4772 N N . GLU A 1 317 ? 29.807 14.112 123.146 1.00 26.50 317 GLU A N 1
ATOM 4773 C CA . GLU A 1 317 ? 30.655 13.048 123.682 1.00 28.62 317 GLU A CA 1
ATOM 4774 C C . GLU A 1 317 ? 31.481 13.535 124.870 1.00 27.62 317 GLU A C 1
ATOM 4775 O O . GLU A 1 317 ? 31.641 12.816 125.856 1.00 28.45 317 GLU A O 1
ATOM 4787 N N . LYS A 1 318 ? 31.995 14.758 124.780 1.00 26.08 318 LYS A N 1
ATOM 4788 C CA . LYS A 1 318 ? 32.763 15.340 125.875 1.00 25.56 318 LYS A CA 1
ATOM 4789 C C . LYS A 1 318 ? 31.892 15.677 127.083 1.00 30.23 318 LYS A C 1
ATOM 4790 O O . LYS A 1 318 ? 32.115 15.175 128.187 1.00 31.44 318 LYS A O 1
ATOM 4809 N N . TRP A 1 319 ? 30.898 16.533 126.871 1.00 22.10 319 TRP A N 1
ATOM 4810 C CA . TRP A 1 319 ? 30.231 17.201 127.987 1.00 24.59 319 TRP A CA 1
ATOM 4811 C C . TRP A 1 319 ? 29.090 16.405 128.621 1.00 25.39 319 TRP A C 1
ATOM 4812 O O . TRP A 1 319 ? 28.590 16.784 129.679 1.00 24.65 319 TRP A O 1
ATOM 4833 N N . SER A 1 320 ? 28.684 15.301 127.999 1.00 26.09 320 SER A N 1
ATOM 4834 C CA . SER A 1 320 ? 27.648 14.448 128.583 1.00 24.85 320 SER A CA 1
ATOM 4835 C C . SER A 1 320 ? 28.218 13.564 129.696 1.00 33.45 320 SER A C 1
ATOM 4836 O O . SER A 1 320 ? 27.470 12.912 130.426 1.00 34.88 320 SER A O 1
ATOM 4844 N N . GLN A 1 321 ? 29.543 13.547 129.817 1.00 28.66 321 GLN A N 1
ATOM 4845 C CA . GLN A 1 321 ? 30.226 12.746 130.831 1.00 46.51 321 GLN A CA 1
ATOM 4846 C C . GLN A 1 321 ? 30.354 13.511 132.156 1.00 45.81 321 GLN A C 1
ATOM 4847 O O . GLN A 1 321 ? 30.916 14.607 132.182 1.00 39.19 321 GLN A O 1
ATOM 4861 N N . PRO A 1 322 ? 29.846 12.937 133.262 1.00 48.38 322 PRO A N 1
ATOM 4862 C CA . PRO A 1 322 ? 29.904 13.652 134.547 1.00 53.76 322 PRO A CA 1
ATOM 4863 C C . PRO A 1 322 ? 31.324 13.848 135.078 1.00 45.71 322 PRO A C 1
ATOM 4864 O O . PRO A 1 322 ? 32.259 13.249 134.546 1.00 54.15 322 PRO A O 1
#

Foldseek 3Di:
DPADAFLEEEEALALQSLLLLVLCQVVLGAYEYEHQDDDACQVAQAFPPDPPGGSHHRVVVSVCSVCVDVVPGDRYHYDNFAWAEKDQACDDPRHRWIWIQTPVRDIDIYNFYEYEQAKYFDFDPAAARVVLVNFFEAADLRGDQPVLAAWQEEEEACDDVNVDLVSQVVVQVSNVRRYVEYEYEPAQPVVSLVVCCVPCVVVRYHYHDFHFRHWAQDPVGNKIWTAGPVRDIDIHSHYYDHGQIARDHCHCVNHVWDADPSGAGEADPDLQATPRPRYHYAANNRDPPRGSVRSNVNSNSVSVSSCVVSVCVPPVPD

B-factor: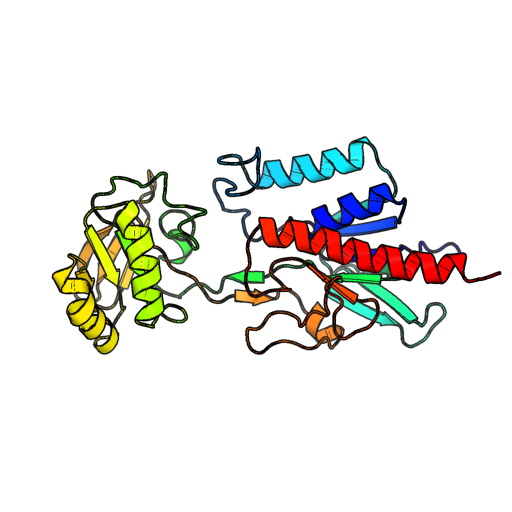 mean 27.3, std 11.19, range [13.5, 121.81]